Protein AF-A0A3R9E0C1-F1 (afdb_monomer)

Nearest PDB structures (foldseek):
  2kpn-assembly1_A  TM=7.962E-01  e=2.409E-05  Bacillus cereus ATCC 14579
  4hmc-assembly1_A  TM=4.468E-01  e=1.656E-06  Moritella marina
  5fq7-assembly1_H  TM=7.576E-01  e=4.400E-04  Bacteroides thetaiotaomicron
  4mb5-assembly1_A  TM=4.397E-01  e=4.121E-06  Moritella marina
  5fq8-assembly1_G  TM=6.995E-01  e=7.347E-04  Bacteroides thetaiotaomicron

Secondary structure (DSSP, 8-state):
-PPPPEEE-S-SEEEEETT--S--HHHHTT-EEEETTTEE-GGG-EEES---TTS-EEEEEEEEEE-TTS-EEEEEEEEEEEEE-SEEEEEGGGEETTEE-GGG--HHHHEET--GGGGGGEEEEEEEETTTTEEEEEEEETTS-EEEEEEEEEEEE----------------------------------------------------------------------PPP-----------------------------

pLDDT: mean 74.34, std 28.32, range [27.56, 98.75]

Mean predicted aligned error: 17.62 Å

Foldseek 3Di:
DFDAKDKDWQDQEDEAEQPDPDDDPCVVGVIWIQGDVQGTCSVQWDKADDDRSNDAAKDKIKTKHADPVGHIDIDIHIYGRKYFDQEDEDEPVQDDPQWGPQVRDPPCRGMTHDDPVCVQQKGWIKGADPVQQKIWIWIAGPVGHTRDIDIHGYHYDYPPDPPPPPPDDDDDDDDDDDDDDDDDDDDDDDDDDDDDDDDDDDDDDDDYDDDDDDDDDDDDDDDDDDDDDDDDDDPDDDPDPDDPPPPPPDDPDDDDDDD

Sequence (259 aa):
MNEKPVIKVDTDEIFVEKGKKDIDVKKEINVKVTDKEDGDLTDKAVVEGTIDTNKIGEQKVKVKVTDKDAGTSEKEITVNIIDVKDNIEINKEDIVDGKVKEDKINKTKVIEGLKEEDKDRVKVEITVNEENGKGKVTVKDKDGNTIIEKEVTVKVKDDQGSQDNQNGKDGQDGKDGQDGKDNQNSKDDQTTTNLNKDTINNQGNNGGQGNTNTESNKGNGTNSAKELPQTGASASAYPLVGSLLVLLSGVVAFFRRKK

Structure (mmCIF, N/CA/C/O backbone):
data_AF-A0A3R9E0C1-F1
#
_entry.id   AF-A0A3R9E0C1-F1
#
loop_
_atom_site.group_PDB
_atom_site.id
_atom_site.type_symbol
_atom_site.label_atom_id
_atom_site.label_alt_id
_atom_site.label_comp_id
_atom_site.label_asym_id
_atom_site.label_entity_id
_atom_site.label_seq_id
_atom_site.pdbx_PDB_ins_code
_atom_site.Cartn_x
_atom_site.Cartn_y
_atom_site.Cartn_z
_atom_site.occupancy
_atom_site.B_iso_or_equiv
_atom_site.auth_seq_id
_atom_site.auth_comp_id
_atom_site.auth_asym_id
_atom_site.auth_atom_id
_atom_site.pdbx_PDB_model_num
ATOM 1 N N . MET A 1 1 ? 20.622 9.303 -33.025 1.00 84.62 1 MET A N 1
ATOM 2 C CA . MET A 1 1 ? 20.989 9.533 -31.613 1.00 84.62 1 MET A CA 1
ATOM 3 C C . MET A 1 1 ? 20.028 8.688 -30.811 1.00 84.62 1 MET A C 1
ATOM 5 O O . MET A 1 1 ? 18.860 8.746 -31.157 1.00 84.62 1 MET A O 1
ATOM 9 N N . ASN A 1 2 ? 20.510 7.878 -29.868 1.00 93.12 2 ASN A N 1
ATOM 10 C CA . ASN A 1 2 ? 19.637 7.027 -29.057 1.00 93.12 2 ASN A CA 1
ATOM 11 C C . ASN A 1 2 ? 18.878 7.879 -28.025 1.00 93.12 2 ASN A C 1
ATOM 13 O O . ASN A 1 2 ? 19.509 8.720 -27.370 1.00 93.12 2 ASN A O 1
ATOM 17 N N . GLU A 1 3 ? 17.565 7.696 -27.898 1.00 96.19 3 GLU A N 1
ATOM 18 C CA . GLU A 1 3 ? 16.782 8.242 -26.787 1.00 96.19 3 GLU A CA 1
ATOM 19 C C . GLU A 1 3 ? 16.707 7.214 -25.651 1.00 96.19 3 GLU A C 1
ATOM 21 O O . GLU A 1 3 ? 16.978 6.041 -25.841 1.00 96.19 3 GLU A O 1
ATOM 26 N N . LYS A 1 4 ? 16.436 7.659 -24.420 1.00 96.94 4 LYS A N 1
ATOM 27 C CA . LYS A 1 4 ? 16.281 6.722 -23.299 1.00 96.94 4 LYS A CA 1
ATOM 28 C C . LYS A 1 4 ? 14.831 6.234 -23.234 1.00 96.94 4 LYS A C 1
ATOM 30 O O . LYS A 1 4 ? 13.933 7.055 -23.450 1.00 96.94 4 LYS A O 1
ATOM 35 N N . PRO A 1 5 ? 14.578 5.004 -22.751 1.00 98.12 5 PRO A N 1
ATOM 36 C CA . PRO A 1 5 ? 13.222 4.518 -22.540 1.00 98.12 5 PRO A CA 1
ATOM 37 C C . PRO A 1 5 ? 12.424 5.407 -21.589 1.00 98.12 5 PRO A C 1
ATOM 39 O O . PRO A 1 5 ? 12.959 5.971 -20.633 1.00 98.12 5 PRO A O 1
ATOM 42 N N . VAL A 1 6 ? 11.112 5.462 -21.768 1.00 98.44 6 VAL A N 1
ATOM 43 C CA . VAL A 1 6 ? 10.190 6.177 -20.882 1.00 98.44 6 VAL A CA 1
ATOM 44 C C . VAL A 1 6 ? 9.385 5.171 -20.069 1.00 98.44 6 VAL A C 1
ATOM 46 O O . VAL A 1 6 ? 8.642 4.370 -20.632 1.00 98.44 6 VAL A O 1
ATOM 49 N N . ILE A 1 7 ? 9.499 5.244 -18.740 1.00 98.50 7 ILE A N 1
ATOM 50 C CA . ILE A 1 7 ? 8.712 4.437 -17.798 1.00 98.50 7 ILE A CA 1
ATOM 51 C C . ILE A 1 7 ? 7.462 5.226 -17.392 1.00 98.50 7 ILE A C 1
ATOM 53 O O . ILE A 1 7 ? 7.562 6.356 -16.912 1.00 98.50 7 ILE A O 1
ATOM 57 N N . LYS A 1 8 ? 6.286 4.620 -17.550 1.00 98.25 8 LYS A N 1
ATOM 58 C CA . LYS A 1 8 ? 4.993 5.122 -17.070 1.00 98.25 8 LYS A CA 1
ATOM 59 C C . LYS A 1 8 ? 4.394 4.127 -16.084 1.00 98.25 8 LYS A C 1
ATOM 61 O O . LYS A 1 8 ? 4.487 2.920 -16.290 1.00 98.25 8 LYS A O 1
ATOM 66 N N . VAL A 1 9 ? 3.799 4.651 -15.021 1.00 97.69 9 VAL A N 1
ATOM 67 C CA . VAL A 1 9 ? 3.188 3.892 -13.924 1.00 97.69 9 VAL A CA 1
ATOM 68 C C . VAL A 1 9 ? 1.910 4.607 -13.503 1.00 97.69 9 VAL A C 1
ATOM 70 O O . VAL A 1 9 ? 1.825 5.828 -13.660 1.00 97.69 9 VAL A O 1
ATOM 73 N N . ASP A 1 10 ? 0.942 3.876 -12.960 1.00 95.38 10 ASP A N 1
ATOM 74 C CA . ASP A 1 10 ? -0.310 4.477 -12.480 1.00 95.38 10 ASP A CA 1
ATOM 75 C C . ASP A 1 10 ? -0.109 5.234 -11.161 1.00 95.38 10 ASP A C 1
ATOM 77 O O . ASP A 1 10 ? -0.755 6.248 -10.897 1.00 95.38 10 ASP A O 1
ATOM 81 N N . THR A 1 11 ? 0.822 4.758 -10.334 1.00 95.00 11 THR A N 1
ATOM 82 C CA . THR A 1 11 ? 1.244 5.420 -9.103 1.00 95.00 11 THR A CA 1
ATOM 83 C C . THR A 1 11 ? 2.693 5.073 -8.781 1.00 95.00 11 THR A C 1
ATOM 85 O O . THR A 1 11 ? 3.201 4.028 -9.185 1.00 95.00 11 THR A O 1
ATOM 88 N N . ASP A 1 12 ? 3.370 5.961 -8.064 1.00 96.12 12 ASP A N 1
ATOM 89 C CA . ASP A 1 12 ? 4.696 5.728 -7.502 1.00 96.12 12 ASP A CA 1
ATOM 90 C C . ASP A 1 12 ? 4.673 5.370 -6.017 1.00 96.12 12 ASP A C 1
ATOM 92 O O . ASP A 1 12 ? 5.734 5.200 -5.422 1.00 96.12 12 ASP A O 1
ATOM 96 N N . GLU A 1 13 ? 3.489 5.184 -5.429 1.00 96.25 13 GLU A N 1
ATOM 97 C CA . GLU A 1 13 ? 3.366 4.693 -4.064 1.00 96.25 13 GLU A CA 1
ATOM 98 C C . GLU A 1 13 ? 2.149 3.780 -3.878 1.00 96.25 13 GLU A C 1
ATOM 100 O O . GLU A 1 13 ? 1.023 4.137 -4.232 1.00 96.25 13 GLU A O 1
ATOM 105 N N . ILE A 1 14 ? 2.382 2.611 -3.278 1.00 97.38 14 ILE A N 1
ATOM 106 C CA . ILE A 1 14 ? 1.366 1.585 -3.014 1.00 97.38 14 ILE A CA 1
ATOM 107 C C . ILE A 1 14 ? 1.322 1.200 -1.535 1.00 97.38 14 ILE A C 1
ATOM 109 O O . ILE A 1 14 ? 2.317 1.310 -0.818 1.00 97.38 14 ILE A O 1
ATOM 113 N N . PHE A 1 15 ? 0.170 0.695 -1.097 1.00 98.25 15 PHE A N 1
ATOM 114 C CA . PHE A 1 15 ? -0.038 0.143 0.242 1.00 98.25 15 PHE A CA 1
ATOM 115 C C . PHE A 1 15 ? -0.251 -1.360 0.150 1.00 98.25 15 PHE A C 1
ATOM 117 O O . PHE A 1 15 ? -0.992 -1.842 -0.707 1.00 98.25 15 PHE A O 1
ATOM 124 N N . VAL A 1 16 ? 0.401 -2.103 1.034 1.00 98.19 16 VAL A N 1
ATOM 125 C CA . VAL A 1 16 ? 0.431 -3.564 0.993 1.00 98.19 16 VAL A CA 1
ATOM 126 C C . VAL A 1 16 ? 0.198 -4.102 2.394 1.00 98.19 16 VAL A C 1
ATOM 128 O O . VAL A 1 16 ? 0.825 -3.650 3.349 1.00 98.19 16 VAL A O 1
ATOM 131 N N . GLU A 1 17 ? -0.687 -5.089 2.513 1.00 98.38 17 GLU A N 1
ATOM 132 C CA . GLU A 1 17 ? -0.913 -5.791 3.773 1.00 98.38 17 GLU A CA 1
ATOM 133 C C . GLU A 1 17 ? 0.351 -6.523 4.241 1.00 98.38 17 GLU A C 1
ATOM 135 O O . GLU A 1 17 ? 1.032 -7.214 3.470 1.00 98.38 17 GLU A O 1
ATOM 140 N N . LYS A 1 18 ? 0.649 -6.409 5.533 1.00 98.50 18 LYS A N 1
ATOM 141 C CA . LYS A 1 18 ? 1.716 -7.165 6.174 1.00 98.50 18 LYS A CA 1
ATOM 142 C C . LYS A 1 18 ? 1.540 -8.668 5.948 1.00 98.50 18 LYS A C 1
ATOM 144 O O . LYS A 1 18 ? 0.486 -9.246 6.181 1.00 98.50 18 LYS A O 1
ATOM 149 N N . GLY A 1 19 ? 2.615 -9.323 5.530 1.00 97.75 19 GLY A N 1
ATOM 150 C CA . GLY A 1 19 ? 2.639 -10.756 5.262 1.00 97.75 19 GLY A CA 1
ATOM 151 C C . GLY A 1 19 ? 1.997 -11.158 3.932 1.00 97.75 19 GLY A C 1
ATOM 152 O O . GLY A 1 19 ? 1.953 -12.358 3.645 1.00 97.75 19 GLY A O 1
ATOM 153 N N . LYS A 1 20 ? 1.551 -10.202 3.092 1.00 97.06 20 LYS A N 1
ATOM 154 C CA . LYS A 1 20 ? 1.106 -10.497 1.721 1.00 97.06 20 LYS A CA 1
ATOM 155 C C . LYS A 1 20 ? 2.203 -11.277 0.994 1.00 97.06 20 LYS A C 1
ATOM 157 O O . LYS A 1 20 ? 3.373 -10.880 0.989 1.00 97.06 20 LYS A O 1
ATOM 162 N N . LYS A 1 21 ? 1.815 -12.409 0.410 1.00 95.00 21 LYS A N 1
ATOM 163 C CA . LYS A 1 21 ? 2.694 -13.278 -0.380 1.00 95.00 21 LYS A CA 1
ATOM 164 C C . LYS A 1 21 ? 2.649 -12.875 -1.849 1.00 95.00 21 LYS A C 1
ATOM 166 O O . LYS A 1 21 ? 1.667 -12.291 -2.297 1.00 95.00 21 LYS A O 1
ATOM 171 N N . ASP A 1 22 ? 3.715 -13.210 -2.572 1.00 91.19 22 ASP A N 1
ATOM 172 C CA . ASP A 1 22 ? 3.776 -13.133 -4.036 1.00 91.19 22 ASP A CA 1
ATOM 173 C C . ASP A 1 22 ? 3.444 -11.745 -4.617 1.00 91.19 22 ASP A C 1
ATOM 175 O O . ASP A 1 22 ? 2.765 -11.620 -5.636 1.00 91.19 22 ASP A O 1
ATOM 179 N N . ILE A 1 23 ? 3.931 -10.682 -3.967 1.00 93.88 23 ILE A N 1
ATOM 180 C CA . ILE A 1 23 ? 3.783 -9.315 -4.475 1.00 93.88 23 ILE A CA 1
ATOM 181 C C . ILE A 1 23 ? 4.574 -9.119 -5.776 1.00 93.88 23 ILE A C 1
ATOM 183 O O . ILE A 1 23 ? 5.799 -9.233 -5.806 1.00 93.88 23 ILE A O 1
ATOM 187 N N . ASP A 1 24 ? 3.868 -8.754 -6.845 1.00 95.00 24 ASP A N 1
ATOM 188 C CA . ASP A 1 24 ? 4.458 -8.338 -8.117 1.00 95.00 24 ASP A CA 1
ATOM 189 C C . ASP A 1 24 ? 4.285 -6.829 -8.287 1.00 95.00 24 ASP A C 1
ATOM 191 O O . ASP A 1 24 ? 3.271 -6.358 -8.802 1.00 95.00 24 ASP A O 1
ATOM 195 N N . VAL A 1 25 ? 5.295 -6.068 -7.856 1.00 96.19 25 VAL A N 1
ATOM 196 C CA . VAL A 1 25 ? 5.260 -4.599 -7.894 1.00 96.19 25 VAL A CA 1
ATOM 197 C C . VAL A 1 25 ? 4.915 -4.094 -9.295 1.00 96.19 25 VAL A C 1
ATOM 199 O O . VA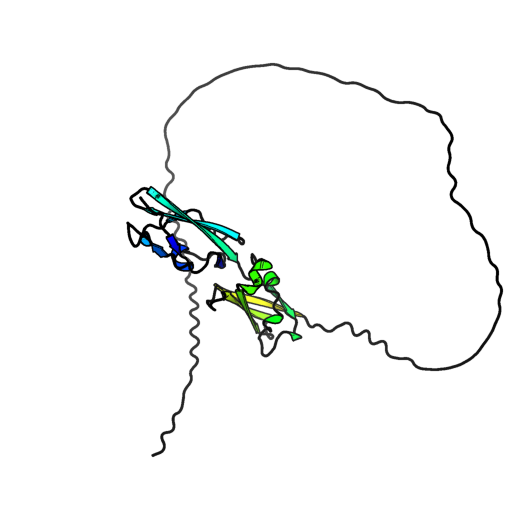L A 1 25 ? 4.092 -3.198 -9.414 1.00 96.19 25 VAL A O 1
ATOM 202 N N . LYS A 1 26 ? 5.451 -4.696 -10.370 1.00 95.50 26 LYS A N 1
ATOM 203 C CA . LYS A 1 26 ? 5.190 -4.218 -11.740 1.00 95.50 26 LYS A CA 1
ATOM 204 C C . LYS A 1 26 ? 3.709 -4.265 -12.099 1.00 95.50 26 LYS A C 1
ATOM 206 O O . LYS A 1 26 ? 3.235 -3.374 -12.803 1.00 95.50 26 LYS A O 1
ATOM 211 N N . LYS A 1 27 ? 3.002 -5.293 -11.622 1.00 95.06 27 LYS A N 1
ATOM 212 C CA . LYS A 1 27 ? 1.556 -5.429 -11.811 1.00 95.06 27 LYS A CA 1
ATOM 213 C C . LYS A 1 27 ? 0.782 -4.441 -10.949 1.00 95.06 27 LYS A C 1
ATOM 215 O O . LYS A 1 27 ? -0.102 -3.779 -11.472 1.00 95.06 27 LYS A O 1
ATOM 220 N N . GLU A 1 28 ? 1.138 -4.308 -9.673 1.00 94.81 28 GLU A N 1
ATOM 221 C CA . GLU A 1 28 ? 0.436 -3.417 -8.731 1.00 94.81 28 GLU A CA 1
ATOM 222 C C . GLU A 1 28 ? 0.452 -1.947 -9.189 1.00 94.81 28 GLU A C 1
ATOM 224 O O . GLU A 1 28 ? -0.523 -1.229 -9.000 1.00 94.81 28 GLU A O 1
ATOM 229 N N . ILE A 1 29 ? 1.536 -1.500 -9.836 1.00 95.75 29 ILE A N 1
ATOM 230 C CA . ILE A 1 29 ? 1.672 -0.126 -10.358 1.00 95.75 29 ILE A CA 1
ATOM 231 C C . ILE A 1 29 ? 1.460 -0.000 -11.878 1.00 95.75 29 ILE A C 1
ATOM 233 O O . ILE A 1 29 ? 1.724 1.065 -12.441 1.00 95.75 29 ILE A O 1
ATOM 237 N N . ASN A 1 30 ? 1.007 -1.068 -12.548 1.00 96.25 30 ASN A N 1
ATOM 238 C CA . ASN A 1 30 ? 0.748 -1.118 -13.995 1.00 96.25 30 ASN A CA 1
ATOM 239 C C . ASN A 1 30 ? 1.880 -0.509 -14.852 1.00 96.25 30 ASN A C 1
ATOM 241 O O . ASN A 1 30 ? 1.662 0.406 -15.652 1.00 96.25 30 ASN A O 1
ATOM 245 N N . VAL A 1 31 ? 3.108 -1.014 -14.686 1.00 97.94 31 VAL A N 1
ATOM 246 C CA . VAL A 1 31 ? 4.285 -0.522 -15.427 1.00 97.94 31 VAL A CA 1
ATOM 247 C C . VAL A 1 31 ? 4.078 -0.648 -16.937 1.00 97.94 31 VAL A C 1
ATOM 249 O O . VAL A 1 31 ? 3.739 -1.717 -17.439 1.00 97.94 31 VAL A O 1
ATOM 252 N N . LYS A 1 32 ? 4.372 0.432 -17.667 1.00 98.12 32 LYS A N 1
ATOM 253 C CA . LYS A 1 32 ?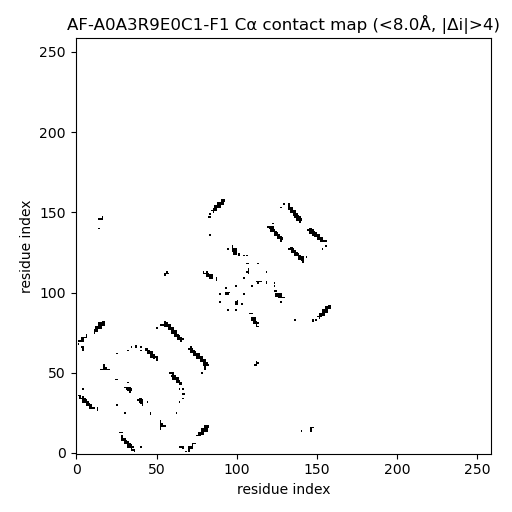 4.502 0.464 -19.130 1.00 98.12 32 LYS A CA 1
ATOM 254 C C . LYS A 1 32 ? 5.804 1.148 -19.508 1.00 98.12 32 LYS A C 1
ATOM 256 O O . LYS A 1 32 ? 6.098 2.230 -19.000 1.00 98.12 32 LYS A O 1
ATOM 261 N N . VAL A 1 33 ? 6.567 0.549 -20.415 1.00 98.44 33 VAL A N 1
ATOM 262 C CA . VAL A 1 33 ? 7.824 1.124 -20.900 1.00 98.44 33 VAL A CA 1
ATOM 263 C C . VAL A 1 33 ? 7.802 1.238 -22.410 1.00 98.44 33 VAL A C 1
ATOM 265 O O . VAL A 1 33 ? 7.628 0.248 -23.112 1.00 98.44 33 VAL A O 1
ATOM 268 N N . THR A 1 34 ? 8.039 2.445 -22.907 1.00 98.12 34 THR A N 1
ATOM 269 C CA . THR A 1 34 ? 8.145 2.709 -24.342 1.00 98.12 34 THR A CA 1
ATOM 270 C C . THR A 1 34 ? 9.460 3.383 -24.651 1.00 98.12 34 THR A C 1
ATOM 272 O O . THR A 1 34 ? 9.821 4.352 -23.986 1.00 98.12 34 THR A O 1
ATOM 275 N N . ASP A 1 35 ? 10.118 2.917 -25.692 1.00 98.38 35 ASP A N 1
ATOM 276 C CA . ASP A 1 35 ? 11.284 3.535 -26.290 1.00 98.38 35 ASP A CA 1
ATOM 277 C C . ASP A 1 35 ? 10.985 3.917 -27.746 1.00 98.38 35 ASP A C 1
ATOM 279 O O . ASP A 1 35 ? 10.163 3.278 -28.411 1.00 98.38 35 ASP A O 1
ATOM 283 N N . LYS A 1 36 ? 11.595 5.000 -28.230 1.00 97.25 36 LYS A N 1
ATOM 284 C CA . LYS A 1 36 ? 11.285 5.552 -29.551 1.00 97.25 36 LYS A CA 1
ATOM 285 C C . LYS A 1 36 ? 11.859 4.699 -30.678 1.00 97.25 36 LYS A C 1
ATOM 287 O O . LYS A 1 36 ? 11.198 4.532 -31.705 1.00 97.25 36 LYS A O 1
ATOM 292 N N . GLU A 1 37 ? 13.063 4.176 -30.491 1.00 97.31 37 GLU A N 1
ATOM 293 C CA . GLU A 1 37 ? 13.773 3.377 -31.482 1.00 97.31 37 GLU A CA 1
ATOM 294 C C . GLU A 1 37 ? 13.462 1.882 -31.320 1.00 97.31 37 GLU A C 1
ATOM 296 O O . GLU A 1 37 ? 13.328 1.160 -32.312 1.00 97.31 37 GLU A O 1
ATOM 301 N N . ASP A 1 38 ? 13.288 1.423 -30.079 1.00 96.81 38 ASP A N 1
ATOM 302 C CA . ASP A 1 38 ? 13.121 0.010 -29.746 1.00 96.81 38 ASP A CA 1
ATOM 303 C C . ASP A 1 38 ? 11.670 -0.450 -29.528 1.00 96.81 38 ASP A C 1
ATOM 305 O O . ASP A 1 38 ? 11.416 -1.661 -29.487 1.00 96.81 38 ASP A O 1
ATOM 309 N N . GLY A 1 39 ? 10.716 0.477 -29.420 1.00 96.94 39 GLY A N 1
ATOM 310 C CA . GLY A 1 39 ? 9.297 0.175 -29.231 1.00 96.94 39 GLY A CA 1
ATOM 311 C C . GLY A 1 39 ? 8.930 -0.177 -27.785 1.00 96.94 39 GLY A C 1
ATOM 312 O O . GLY A 1 39 ? 9.378 0.467 -26.839 1.00 96.94 39 GLY A O 1
ATOM 313 N N . ASP A 1 40 ? 8.051 -1.164 -27.593 1.00 98.25 40 ASP A N 1
ATOM 314 C CA . ASP A 1 40 ? 7.612 -1.585 -26.254 1.00 98.25 40 ASP A CA 1
ATOM 315 C C . ASP A 1 40 ? 8.700 -2.415 -25.552 1.00 98.25 40 ASP A C 1
ATOM 317 O O . ASP A 1 40 ? 9.151 -3.447 -26.057 1.00 98.25 40 ASP A O 1
ATOM 321 N N . LEU A 1 41 ? 9.117 -1.955 -24.372 1.00 98.00 41 LEU A N 1
ATOM 322 C CA . LEU A 1 41 ? 10.124 -2.602 -23.530 1.00 98.00 41 LEU A CA 1
ATOM 323 C C . LEU A 1 41 ? 9.570 -3.010 -22.162 1.00 98.00 41 LEU A C 1
ATOM 325 O O . LEU A 1 41 ? 10.349 -3.307 -21.256 1.00 98.00 41 LEU A O 1
ATOM 329 N N . THR A 1 42 ? 8.247 -3.039 -21.990 1.00 97.94 42 THR A N 1
ATOM 330 C CA . THR A 1 42 ? 7.592 -3.308 -20.700 1.00 97.94 42 THR A CA 1
ATOM 331 C C . THR A 1 42 ? 8.066 -4.621 -20.073 1.00 97.94 42 THR A C 1
ATOM 333 O O . THR A 1 42 ? 8.428 -4.654 -18.896 1.00 97.94 42 THR A O 1
ATOM 336 N N . ASP A 1 43 ? 8.185 -5.683 -20.872 1.00 97.12 43 ASP A N 1
ATOM 337 C CA . ASP A 1 43 ? 8.640 -6.997 -20.399 1.00 97.12 43 ASP A CA 1
ATOM 338 C C . ASP A 1 43 ? 10.117 -7.020 -19.979 1.00 97.12 43 ASP A C 1
ATOM 340 O O . ASP A 1 43 ? 10.529 -7.876 -19.194 1.00 97.12 43 ASP A O 1
ATOM 344 N N . LYS A 1 44 ? 10.920 -6.062 -20.461 1.00 97.12 44 LYS A N 1
ATOM 345 C CA . LYS A 1 44 ? 12.335 -5.918 -20.089 1.00 97.12 44 LYS A CA 1
ATOM 346 C C . LYS A 1 44 ? 12.536 -5.131 -18.797 1.00 97.12 44 LYS A C 1
ATOM 348 O O . LYS A 1 44 ? 13.656 -5.085 -18.294 1.00 97.12 44 LYS A O 1
ATOM 353 N N . ALA A 1 45 ? 11.488 -4.505 -18.261 1.00 97.69 45 ALA A N 1
ATOM 354 C CA . ALA A 1 45 ? 11.582 -3.785 -17.003 1.00 97.69 45 ALA A CA 1
ATOM 355 C C . ALA A 1 45 ? 11.849 -4.756 -15.842 1.00 97.69 45 ALA A C 1
ATOM 357 O O . ALA A 1 45 ? 11.136 -5.749 -15.645 1.00 97.69 45 ALA A O 1
ATOM 358 N N . VAL A 1 46 ? 12.853 -4.433 -15.035 1.00 97.25 46 VAL A N 1
ATOM 359 C CA . VAL A 1 46 ? 13.225 -5.164 -13.823 1.00 97.25 46 VAL A CA 1
ATOM 360 C C . VAL A 1 46 ? 12.943 -4.308 -12.595 1.00 97.25 46 VAL A C 1
ATOM 362 O O . VAL A 1 46 ? 13.038 -3.084 -12.648 1.00 97.25 46 VAL A O 1
ATOM 365 N N . VAL A 1 47 ? 12.576 -4.952 -11.488 1.00 97.56 47 VAL A N 1
ATOM 366 C CA . VAL A 1 47 ? 12.446 -4.289 -10.186 1.00 97.56 47 VAL A CA 1
ATOM 367 C C . VAL A 1 47 ? 13.686 -4.634 -9.378 1.00 97.56 47 VAL A C 1
ATOM 369 O O . VAL A 1 47 ? 13.904 -5.793 -9.036 1.00 97.56 47 VAL A O 1
ATOM 372 N N . GLU A 1 48 ? 14.513 -3.631 -9.114 1.00 97.38 48 GLU A N 1
ATOM 373 C CA . GLU A 1 48 ? 15.661 -3.720 -8.222 1.00 97.38 48 GLU A CA 1
ATOM 374 C C . GLU A 1 48 ? 15.231 -3.378 -6.787 1.00 97.38 48 GLU A C 1
ATOM 376 O O . GLU A 1 48 ? 14.466 -2.439 -6.549 1.00 97.38 48 GLU A O 1
ATOM 381 N N . GLY A 1 49 ? 15.756 -4.135 -5.824 1.00 95.38 49 GLY A N 1
ATOM 382 C CA . GLY A 1 49 ? 15.410 -4.031 -4.408 1.00 95.38 49 GLY A CA 1
ATOM 383 C C . GLY A 1 49 ? 14.676 -5.268 -3.900 1.00 95.38 49 GLY A C 1
ATOM 384 O O . GLY A 1 49 ? 14.399 -6.214 -4.636 1.00 95.38 49 GLY A O 1
ATOM 385 N N . THR A 1 50 ? 14.400 -5.295 -2.603 1.00 93.25 50 THR A N 1
ATOM 386 C CA . THR A 1 50 ? 13.676 -6.394 -1.962 1.00 93.25 50 THR A CA 1
ATOM 387 C C . THR A 1 50 ? 12.660 -5.800 -1.011 1.00 93.25 50 THR A C 1
ATOM 389 O O . THR A 1 50 ? 13.005 -4.928 -0.218 1.00 93.25 50 THR A O 1
ATOM 392 N N . ILE A 1 51 ? 11.424 -6.282 -1.101 1.00 96.38 51 ILE A N 1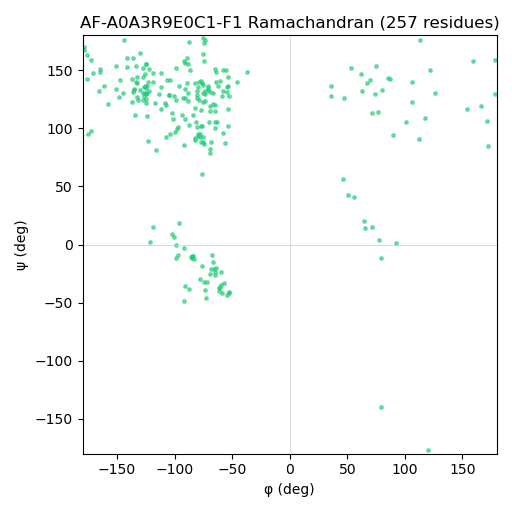
ATOM 393 C CA . ILE A 1 51 ? 10.358 -5.940 -0.168 1.00 96.38 51 ILE A CA 1
ATOM 394 C C . ILE A 1 51 ? 10.240 -7.066 0.853 1.00 96.38 51 ILE A C 1
ATOM 396 O O . ILE A 1 51 ? 10.039 -8.223 0.485 1.00 96.38 51 ILE A O 1
ATOM 400 N N . ASP A 1 52 ? 10.343 -6.725 2.133 1.00 97.50 52 ASP A N 1
ATOM 401 C CA . ASP A 1 52 ? 10.003 -7.630 3.229 1.00 97.50 52 ASP A CA 1
ATOM 402 C C . ASP A 1 52 ? 8.607 -7.277 3.740 1.00 97.50 52 ASP A C 1
ATOM 404 O O . ASP A 1 52 ? 8.444 -6.363 4.550 1.00 97.50 52 ASP A O 1
ATOM 408 N N . THR A 1 53 ? 7.587 -8.001 3.274 1.00 97.94 53 THR A N 1
ATOM 409 C CA . THR A 1 53 ? 6.193 -7.736 3.660 1.00 97.94 53 THR A CA 1
ATOM 410 C C . THR A 1 53 ? 5.916 -8.044 5.131 1.00 97.94 53 THR A C 1
ATOM 412 O O . THR A 1 53 ? 4.862 -7.673 5.631 1.00 97.94 53 THR A O 1
ATOM 415 N N . ASN A 1 54 ? 6.836 -8.664 5.877 1.00 97.88 54 ASN A N 1
ATOM 416 C CA . ASN A 1 54 ? 6.667 -8.862 7.320 1.00 97.88 54 ASN A CA 1
ATOM 417 C C . ASN A 1 54 ? 7.116 -7.646 8.143 1.00 97.88 54 ASN A C 1
ATOM 419 O O . ASN A 1 54 ? 6.828 -7.579 9.342 1.00 97.88 54 ASN A O 1
ATOM 423 N N . LYS A 1 55 ? 7.806 -6.684 7.518 1.00 98.06 55 LYS A N 1
ATOM 424 C CA . LYS A 1 55 ? 8.265 -5.449 8.155 1.00 98.06 55 LYS A CA 1
ATOM 425 C C . LYS A 1 55 ? 7.350 -4.287 7.791 1.00 98.06 55 LYS A C 1
ATOM 427 O O . LYS A 1 55 ? 7.389 -3.791 6.670 1.00 98.06 55 LYS A O 1
ATOM 432 N N . ILE A 1 56 ? 6.560 -3.853 8.770 1.00 98.38 56 ILE A N 1
ATOM 433 C CA . ILE A 1 56 ? 5.690 -2.674 8.680 1.00 98.38 56 ILE A CA 1
ATOM 434 C C . ILE A 1 56 ? 6.530 -1.417 8.411 1.00 98.38 56 ILE A C 1
ATOM 436 O O . ILE A 1 56 ? 7.594 -1.244 9.009 1.00 98.38 56 ILE A O 1
ATOM 440 N N . GLY A 1 57 ? 6.014 -0.529 7.562 1.00 97.94 57 GLY A N 1
ATOM 441 C CA . GLY A 1 57 ? 6.598 0.771 7.246 1.00 97.94 57 GLY A CA 1
ATOM 442 C C . GLY A 1 57 ? 6.942 0.952 5.770 1.00 97.94 57 GLY A C 1
ATOM 443 O O . GLY A 1 57 ? 6.676 0.090 4.929 1.00 97.94 57 GLY A O 1
ATOM 444 N N . GLU A 1 58 ? 7.531 2.109 5.475 1.00 98.00 58 GLU A N 1
ATOM 445 C CA . GLU A 1 58 ? 7.957 2.495 4.132 1.00 98.00 58 GLU A CA 1
ATOM 446 C C . GLU A 1 58 ? 9.167 1.671 3.672 1.00 98.00 58 GLU A C 1
ATOM 448 O O . GLU A 1 58 ? 10.163 1.533 4.386 1.00 98.00 58 GLU A O 1
ATOM 453 N N . GLN A 1 59 ? 9.098 1.164 2.445 1.00 97.94 59 GLN A N 1
ATOM 454 C CA . GLN A 1 59 ? 10.198 0.526 1.735 1.00 97.94 59 GLN A CA 1
ATOM 455 C C . GLN A 1 59 ? 10.267 1.071 0.308 1.00 97.94 59 GLN A C 1
ATOM 457 O O . GLN A 1 59 ? 9.262 1.498 -0.253 1.00 97.94 59 GLN A O 1
ATOM 462 N N . LYS A 1 60 ? 11.453 1.052 -0.300 1.00 98.06 60 LYS A N 1
ATOM 463 C CA . LYS A 1 60 ? 11.673 1.603 -1.641 1.00 98.06 60 LYS A CA 1
ATOM 464 C C . LYS A 1 60 ? 12.259 0.559 -2.571 1.00 98.06 60 LYS A C 1
ATOM 466 O O . LYS A 1 60 ? 13.187 -0.163 -2.206 1.00 98.06 60 LYS A O 1
ATOM 471 N N . VAL A 1 61 ? 11.735 0.517 -3.787 1.00 98.25 61 VAL A N 1
ATOM 472 C CA . VAL A 1 61 ? 12.262 -0.283 -4.896 1.00 98.25 61 VAL A CA 1
ATOM 473 C C . VAL A 1 61 ? 12.415 0.589 -6.128 1.00 98.25 61 VAL A C 1
ATOM 475 O O . VAL A 1 61 ? 11.871 1.689 -6.211 1.00 98.25 61 VAL A O 1
ATOM 478 N N . LYS A 1 62 ? 13.168 0.096 -7.103 1.00 98.38 62 LYS A N 1
ATOM 479 C CA . LYS A 1 62 ? 13.454 0.829 -8.327 1.00 98.38 62 LYS A CA 1
ATOM 480 C C . LYS A 1 62 ? 13.063 0.001 -9.538 1.00 98.38 62 LYS A C 1
ATOM 482 O O . LYS A 1 62 ? 13.586 -1.087 -9.743 1.00 98.38 62 LYS A O 1
ATOM 487 N N . VAL A 1 63 ? 12.176 0.534 -10.369 1.00 98.31 63 VAL A N 1
ATOM 488 C CA . VAL A 1 63 ? 11.922 -0.010 -11.704 1.00 98.31 63 VAL A CA 1
ATOM 489 C C . VAL A 1 63 ? 13.013 0.503 -12.628 1.00 98.31 63 VAL A C 1
ATOM 491 O O . VAL A 1 63 ? 13.223 1.712 -12.720 1.00 98.31 63 VAL A O 1
ATOM 494 N N . LYS A 1 64 ? 13.697 -0.404 -13.315 1.00 98.31 64 LYS A N 1
ATOM 495 C CA . LYS A 1 64 ? 14.791 -0.089 -14.228 1.00 98.31 64 LYS A CA 1
ATOM 496 C C . LYS A 1 64 ? 14.621 -0.821 -15.542 1.00 98.31 64 LYS A C 1
ATOM 498 O O . LYS A 1 64 ? 14.167 -1.962 -15.583 1.00 98.31 64 LYS A O 1
ATOM 503 N N . VAL A 1 65 ? 15.005 -0.159 -16.620 1.00 98.38 65 VAL A N 1
ATOM 504 C CA . VAL A 1 65 ? 14.987 -0.728 -17.964 1.00 98.38 65 VAL A CA 1
ATOM 505 C C . VAL A 1 65 ? 16.129 -0.141 -18.781 1.00 98.38 65 VAL A C 1
ATOM 507 O O . VAL A 1 65 ? 16.442 1.046 -18.659 1.00 98.38 65 VAL A O 1
ATOM 510 N N . THR A 1 66 ? 16.744 -0.987 -19.601 1.00 97.38 66 THR A N 1
ATOM 511 C CA . THR A 1 66 ? 17.827 -0.620 -20.512 1.00 97.38 66 THR A CA 1
ATOM 512 C C . THR A 1 66 ? 17.432 -1.021 -21.934 1.00 97.38 66 THR A C 1
ATOM 514 O O . THR A 1 66 ? 16.965 -2.145 -22.150 1.00 97.38 66 THR A O 1
ATOM 517 N N . ASP A 1 67 ? 17.568 -0.093 -22.879 1.00 96.88 67 ASP A N 1
ATOM 518 C CA . ASP A 1 67 ? 17.337 -0.320 -24.311 1.00 96.88 67 ASP A CA 1
ATOM 519 C C . ASP A 1 67 ? 18.497 -1.105 -24.965 1.00 96.88 67 ASP A C 1
ATOM 521 O O . ASP A 1 67 ? 19.471 -1.487 -24.306 1.00 96.88 67 ASP A O 1
ATOM 525 N N . LYS A 1 68 ? 18.389 -1.411 -26.263 1.00 95.94 68 LYS A N 1
ATOM 526 C CA . LYS A 1 68 ? 19.429 -2.156 -26.996 1.00 95.94 68 LYS A CA 1
ATOM 527 C C . LYS A 1 68 ? 20.716 -1.348 -27.201 1.00 95.94 68 LYS A C 1
ATOM 529 O O . LYS A 1 68 ? 21.782 -1.949 -27.328 1.00 95.94 68 LYS A O 1
ATOM 534 N N . ASP A 1 69 ? 20.618 -0.025 -27.200 1.00 96.31 69 ASP A N 1
ATOM 535 C CA . ASP A 1 69 ? 21.700 0.943 -27.396 1.00 96.31 69 ASP A CA 1
ATOM 536 C C . ASP A 1 69 ? 22.278 1.464 -26.055 1.00 96.31 69 ASP A C 1
ATOM 538 O O . ASP A 1 69 ? 22.972 2.485 -26.001 1.00 96.31 69 ASP A O 1
ATOM 542 N N . ALA A 1 70 ? 22.033 0.727 -24.963 1.00 94.50 70 ALA A N 1
ATOM 543 C CA . ALA A 1 70 ? 22.497 0.968 -23.596 1.00 94.50 70 ALA A CA 1
ATOM 544 C C . ALA A 1 70 ? 21.968 2.246 -22.902 1.00 94.50 70 ALA A C 1
ATOM 546 O O . ALA A 1 70 ? 22.469 2.628 -21.836 1.00 94.50 70 ALA A O 1
ATOM 547 N N . GLY A 1 71 ? 20.927 2.892 -23.426 1.00 96.56 71 GLY A N 1
ATOM 548 C CA . GLY A 1 71 ? 20.180 3.918 -22.705 1.00 96.56 71 GLY A CA 1
ATOM 549 C C . GLY A 1 71 ? 19.377 3.300 -21.558 1.00 96.56 71 GLY A C 1
ATOM 550 O O . GLY A 1 71 ? 18.720 2.274 -21.699 1.00 96.56 71 GLY A O 1
ATOM 551 N N . THR A 1 72 ? 19.478 3.891 -20.365 1.00 97.62 72 THR A N 1
ATOM 552 C CA . THR A 1 72 ? 18.859 3.364 -19.136 1.00 97.62 72 THR A CA 1
ATOM 553 C C . THR A 1 72 ? 17.982 4.411 -18.469 1.00 97.62 72 THR A C 1
ATOM 555 O O . THR A 1 72 ? 18.408 5.562 -18.299 1.00 97.62 72 THR A O 1
ATOM 558 N N . SER A 1 73 ? 16.802 3.968 -18.036 1.00 98.44 73 SER A N 1
ATOM 559 C CA . SER A 1 73 ? 15.838 4.748 -17.263 1.00 98.44 73 SER A CA 1
ATOM 560 C C . SER A 1 73 ? 15.456 4.034 -15.978 1.00 98.44 73 SER A C 1
ATOM 562 O O . SER A 1 73 ? 15.401 2.805 -15.916 1.00 98.44 73 SER A O 1
ATOM 564 N N . GLU A 1 74 ? 15.197 4.832 -14.946 1.00 98.19 74 GLU A N 1
ATOM 565 C CA . GLU A 1 74 ? 14.910 4.371 -13.593 1.00 98.19 74 GLU A CA 1
ATOM 566 C C . GLU A 1 74 ? 13.744 5.175 -13.003 1.00 98.19 74 GLU A C 1
ATOM 568 O O . GLU A 1 74 ? 13.639 6.382 -13.227 1.00 98.19 74 GLU A O 1
ATOM 573 N N . LYS A 1 75 ? 12.880 4.513 -12.231 1.00 98.31 75 LYS A N 1
ATOM 574 C CA . LYS A 1 75 ? 11.790 5.130 -11.466 1.00 98.31 75 LYS A CA 1
ATOM 575 C C . LYS A 1 75 ? 11.742 4.488 -10.080 1.00 98.31 75 LYS A C 1
ATOM 577 O O . LYS A 1 75 ? 11.619 3.270 -9.969 1.00 98.31 75 LYS A O 1
ATOM 582 N N . GLU A 1 76 ? 11.866 5.301 -9.035 1.00 98.38 76 GLU A N 1
ATOM 583 C CA . GLU A 1 76 ? 11.681 4.861 -7.647 1.00 98.38 76 GLU A CA 1
ATOM 584 C C . GLU A 1 76 ? 10.186 4.704 -7.343 1.00 98.38 76 GLU A C 1
ATOM 586 O O . GLU A 1 76 ? 9.379 5.520 -7.795 1.00 98.38 76 GLU A O 1
ATOM 591 N N . ILE A 1 77 ? 9.844 3.644 -6.610 1.00 98.44 77 ILE A N 1
ATOM 592 C CA . ILE A 1 77 ? 8.495 3.309 -6.152 1.00 98.44 77 ILE A CA 1
ATOM 593 C C . ILE A 1 77 ? 8.544 3.081 -4.644 1.00 98.44 77 ILE A C 1
ATOM 595 O O . ILE A 1 77 ? 9.369 2.303 -4.151 1.00 98.44 77 ILE A O 1
ATOM 599 N N . THR A 1 78 ? 7.633 3.731 -3.932 1.00 98.12 78 THR A N 1
ATOM 600 C CA . THR A 1 78 ? 7.437 3.567 -2.495 1.00 98.12 78 THR A CA 1
ATOM 601 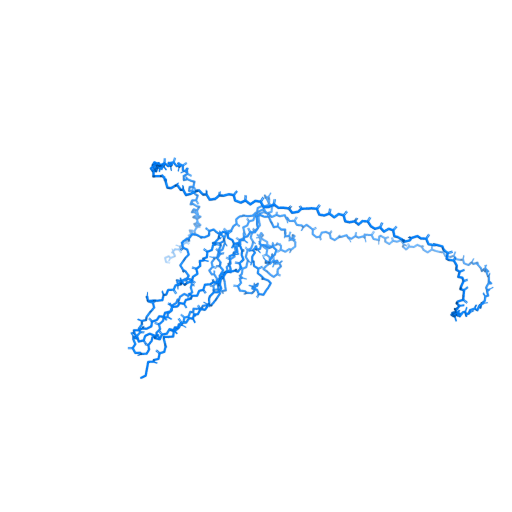C C . THR A 1 78 ? 6.399 2.480 -2.221 1.00 98.12 78 THR A C 1
ATOM 603 O O . THR A 1 78 ? 5.333 2.423 -2.831 1.00 98.12 78 THR A O 1
ATOM 606 N N . VAL A 1 79 ? 6.704 1.588 -1.289 1.00 98.44 79 VAL A N 1
ATOM 607 C CA . VAL A 1 79 ? 5.834 0.497 -0.859 1.00 98.44 79 VAL A CA 1
ATOM 608 C C . VAL A 1 79 ? 5.641 0.622 0.644 1.00 98.44 79 VAL A C 1
ATOM 610 O O . VAL A 1 79 ? 6.573 0.393 1.411 1.00 98.44 79 VAL A O 1
ATOM 613 N N . ASN A 1 80 ? 4.434 0.978 1.074 1.00 98.25 80 ASN A N 1
ATOM 614 C CA . ASN A 1 80 ? 4.086 1.065 2.488 1.00 98.25 80 ASN A CA 1
ATOM 615 C C . ASN A 1 80 ? 3.470 -0.249 2.951 1.00 98.25 80 ASN A C 1
ATOM 617 O O . ASN A 1 80 ? 2.350 -0.596 2.567 1.00 98.25 80 ASN A O 1
ATOM 621 N N . ILE A 1 81 ? 4.197 -0.972 3.797 1.00 98.69 81 ILE A N 1
ATOM 622 C CA . ILE A 1 81 ? 3.674 -2.169 4.447 1.00 98.69 81 ILE A CA 1
ATOM 623 C C . ILE A 1 81 ? 2.853 -1.739 5.658 1.00 98.69 81 ILE A C 1
ATOM 625 O O . ILE A 1 81 ? 3.390 -1.146 6.597 1.00 98.69 81 ILE A O 1
ATOM 629 N N . ILE A 1 82 ? 1.562 -2.052 5.640 1.00 98.69 82 ILE A N 1
ATOM 630 C CA . ILE A 1 82 ? 0.600 -1.668 6.672 1.00 98.69 82 ILE A CA 1
ATOM 631 C C . ILE A 1 82 ? -0.132 -2.890 7.233 1.00 98.69 82 ILE A C 1
ATOM 633 O O . ILE A 1 82 ? -0.248 -3.923 6.577 1.00 98.69 82 ILE A O 1
ATOM 637 N N . ASP A 1 83 ? -0.630 -2.776 8.459 1.00 98.69 83 ASP A N 1
ATOM 638 C CA . ASP A 1 83 ? -1.477 -3.785 9.111 1.00 98.69 83 ASP A CA 1
ATOM 639 C C . ASP A 1 83 ? -2.565 -3.071 9.921 1.00 98.69 83 ASP A C 1
ATOM 641 O O . ASP A 1 83 ? -2.441 -1.893 10.252 1.00 98.69 83 ASP A O 1
ATOM 645 N N . VAL A 1 84 ? -3.645 -3.764 10.251 1.00 98.69 84 VAL A N 1
ATOM 646 C CA . VAL A 1 84 ? -4.678 -3.261 11.159 1.00 98.69 84 VAL A CA 1
ATOM 647 C C . VAL A 1 84 ? -4.396 -3.785 12.564 1.00 98.69 84 VAL A C 1
ATOM 649 O O . VAL A 1 84 ? -4.128 -4.969 12.747 1.00 98.69 84 VAL A O 1
ATOM 652 N N . LYS A 1 85 ? -4.515 -2.941 13.590 1.00 98.38 85 LYS A N 1
ATOM 653 C CA . LYS A 1 85 ? -4.363 -3.394 14.981 1.00 98.38 85 LYS A CA 1
ATOM 654 C C . LYS A 1 85 ? -5.454 -4.382 15.376 1.00 98.38 85 LYS A C 1
ATOM 656 O O . LYS A 1 85 ? -6.628 -4.158 15.104 1.00 98.38 85 LYS A O 1
ATOM 661 N N . ASP A 1 86 ? -5.075 -5.410 16.130 1.00 98.19 86 ASP A N 1
ATOM 662 C CA . ASP A 1 86 ? -6.016 -6.426 16.625 1.00 98.19 86 ASP A CA 1
ATOM 663 C C . ASP A 1 86 ? -7.051 -5.856 17.609 1.00 98.19 86 ASP A C 1
ATOM 665 O O . ASP A 1 86 ? -8.143 -6.403 17.757 1.00 98.19 86 ASP A O 1
ATOM 669 N N . ASN A 1 87 ? -6.704 -4.762 18.294 1.00 97.69 87 ASN A N 1
ATOM 670 C CA . ASN A 1 87 ? -7.559 -4.080 19.258 1.00 97.69 87 ASN A CA 1
ATOM 671 C C . ASN A 1 87 ? -7.669 -2.601 18.892 1.00 97.69 87 ASN A C 1
ATOM 673 O O . ASN A 1 87 ? -6.651 -1.916 18.756 1.00 97.69 87 ASN A O 1
ATOM 677 N N . ILE A 1 88 ? -8.898 -2.104 18.790 1.00 97.38 88 ILE A N 1
ATOM 678 C CA . ILE A 1 88 ? -9.189 -0.699 18.498 1.00 97.38 88 ILE A CA 1
ATOM 679 C C . ILE A 1 88 ? -10.154 -0.119 19.532 1.00 97.38 88 ILE A C 1
ATOM 681 O O . ILE A 1 88 ? -10.961 -0.835 20.124 1.00 97.38 88 ILE A O 1
ATOM 685 N N . GLU A 1 89 ? -10.069 1.190 19.753 1.00 95.81 89 GLU A N 1
ATOM 686 C CA . GLU A 1 89 ? -10.970 1.923 20.644 1.00 95.81 89 GLU A CA 1
ATOM 687 C C . GLU A 1 89 ? -11.816 2.898 19.824 1.00 95.81 89 GLU A C 1
ATOM 689 O O . GLU A 1 89 ? -11.262 3.665 19.035 1.00 95.81 89 GLU A O 1
ATOM 694 N N . ILE A 1 90 ? -13.135 2.867 20.018 1.00 96.25 90 ILE A N 1
ATOM 695 C CA . ILE A 1 90 ? -14.111 3.671 19.268 1.00 96.25 90 ILE A CA 1
ATOM 696 C C . ILE A 1 90 ? -15.094 4.310 20.251 1.00 96.25 90 ILE A C 1
ATOM 698 O O . ILE A 1 90 ? -15.514 3.658 21.207 1.00 96.25 90 ILE A O 1
ATOM 702 N N . ASN A 1 91 ? -15.474 5.566 20.026 1.00 94.75 91 ASN A N 1
ATOM 703 C CA . ASN A 1 91 ? -16.507 6.221 20.825 1.00 94.75 91 ASN A CA 1
ATOM 704 C C . ASN A 1 91 ? -17.894 5.762 20.374 1.00 94.75 91 ASN A C 1
ATOM 706 O O . ASN A 1 91 ? -18.163 5.643 19.178 1.00 94.75 91 ASN A O 1
ATOM 710 N N . LYS A 1 92 ? -18.798 5.532 21.327 1.00 93.75 92 LYS A N 1
ATOM 711 C CA . LYS A 1 92 ? -20.145 5.039 21.034 1.00 93.75 92 LYS A CA 1
ATOM 712 C C . LYS A 1 92 ? -20.949 5.990 20.148 1.00 93.75 92 LYS A C 1
ATOM 714 O O . LYS A 1 92 ? -21.655 5.526 19.262 1.00 93.75 92 LYS A O 1
ATOM 719 N N . GLU A 1 93 ? -20.814 7.306 20.329 1.00 94.81 93 GLU A N 1
ATOM 720 C CA . GLU A 1 93 ? -21.518 8.312 19.510 1.00 94.81 93 GLU A CA 1
ATOM 721 C C . GLU A 1 93 ? -21.122 8.323 18.020 1.00 94.81 93 GLU A C 1
ATOM 723 O O . GLU A 1 93 ? -21.854 8.839 17.159 1.00 94.81 93 GLU A O 1
ATOM 728 N N . ASP A 1 94 ? -19.957 7.760 17.703 1.00 96.44 94 ASP A N 1
ATOM 729 C CA . ASP A 1 94 ? -19.437 7.680 16.344 1.00 96.44 94 ASP A CA 1
ATOM 730 C C . ASP A 1 94 ? -19.970 6.447 15.609 1.00 96.44 94 ASP A C 1
ATOM 732 O O . ASP A 1 94 ? -19.823 6.353 14.389 1.00 96.44 94 ASP A O 1
ATOM 736 N N . ILE A 1 95 ? -20.626 5.532 16.330 1.00 95.75 95 ILE A N 1
ATOM 737 C CA . ILE A 1 95 ? -21.259 4.334 15.786 1.00 95.75 95 ILE A CA 1
ATOM 738 C C . ILE A 1 95 ? -22.718 4.652 15.440 1.00 95.75 95 ILE A C 1
ATOM 740 O O . ILE A 1 95 ? -23.492 5.125 16.269 1.00 95.75 95 ILE A O 1
ATOM 744 N N . VAL A 1 96 ? -23.108 4.380 14.196 1.00 95.81 96 VAL A N 1
ATOM 745 C CA . VAL A 1 96 ? -24.491 4.464 13.710 1.00 95.81 96 VAL A CA 1
ATOM 746 C C . VAL A 1 96 ? -24.797 3.183 12.952 1.00 95.81 96 VAL A C 1
ATOM 748 O O . VAL A 1 96 ? -24.062 2.816 12.036 1.00 95.81 96 VAL A O 1
ATOM 751 N N . ASP A 1 97 ? -25.857 2.485 13.356 1.00 94.75 97 ASP A N 1
ATOM 752 C CA . ASP A 1 97 ? -26.292 1.218 12.752 1.00 94.75 97 ASP A CA 1
ATOM 753 C C . ASP A 1 97 ? -25.150 0.187 12.620 1.00 94.75 97 ASP A C 1
ATOM 755 O O . ASP A 1 97 ? -24.974 -0.463 11.586 1.00 94.75 97 ASP A O 1
ATOM 759 N N . GLY A 1 98 ? -24.320 0.073 13.664 1.00 95.06 98 GLY A N 1
ATOM 760 C CA . GLY A 1 98 ? -23.180 -0.846 13.697 1.00 95.06 98 GLY A CA 1
ATOM 761 C C . GLY A 1 98 ? -22.012 -0.450 12.785 1.00 95.06 98 GLY A C 1
ATOM 762 O O . GLY A 1 98 ? -21.143 -1.280 12.517 1.00 95.06 98 GLY A O 1
ATOM 763 N N . LYS A 1 99 ? -21.957 0.791 12.286 1.00 97.50 99 LYS A N 1
ATOM 764 C CA . LYS A 1 99 ? -20.840 1.321 11.488 1.00 97.50 99 LYS A CA 1
ATOM 765 C C . LYS A 1 99 ? -20.251 2.571 12.116 1.00 97.50 99 LYS A C 1
ATOM 767 O O . LYS A 1 99 ? -20.986 3.441 12.569 1.00 97.50 99 LYS A O 1
ATOM 772 N N . VAL A 1 100 ? -18.929 2.689 12.089 1.00 97.94 100 VAL A N 1
ATOM 773 C CA . VAL A 1 100 ? -18.242 3.908 12.533 1.00 97.94 100 VAL A CA 1
ATOM 774 C C . VAL A 1 100 ? -18.279 4.945 11.415 1.00 97.94 100 VAL A C 1
ATOM 776 O O . VAL A 1 100 ? -17.963 4.629 10.265 1.00 97.94 100 VAL A O 1
ATOM 779 N N . LYS A 1 101 ? -18.651 6.183 11.745 1.00 97.44 101 LYS A N 1
ATOM 780 C CA . LYS A 1 101 ? -18.594 7.325 10.823 1.00 97.44 101 LYS A CA 1
ATOM 781 C C . LYS A 1 101 ? -17.164 7.540 10.328 1.00 97.44 101 LYS A C 1
ATOM 783 O O . LYS A 1 101 ? -16.239 7.651 11.128 1.00 97.44 101 LYS A O 1
ATOM 788 N N . GLU A 1 102 ? -16.984 7.620 9.012 1.00 94.94 102 GLU A N 1
ATOM 789 C CA . GLU A 1 102 ? -15.659 7.674 8.381 1.00 94.94 102 GLU A CA 1
ATOM 790 C C . GLU A 1 102 ? -14.813 8.868 8.853 1.00 94.94 102 GLU A C 1
ATOM 792 O O . GLU A 1 102 ? -13.632 8.707 9.156 1.00 94.94 102 GLU A O 1
ATOM 797 N N . ASP A 1 103 ? -15.425 10.046 8.997 1.00 96.12 103 ASP A N 1
ATOM 798 C CA . ASP A 1 103 ? -14.778 11.279 9.463 1.00 96.12 103 ASP A CA 1
ATOM 799 C C . ASP A 1 103 ? -14.318 11.215 10.930 1.00 96.12 103 ASP A C 1
ATOM 801 O O . ASP A 1 103 ? -13.512 12.035 11.370 1.00 96.12 103 ASP A O 1
ATOM 805 N N . LYS A 1 104 ? -14.809 10.231 11.688 1.00 97.12 104 LYS A N 1
ATOM 806 C CA . LYS A 1 104 ? -14.466 10.002 13.096 1.00 97.12 104 LYS A CA 1
ATOM 807 C C . LYS A 1 104 ? -13.376 8.953 13.285 1.00 97.12 104 LYS A C 1
ATOM 809 O O . LYS A 1 104 ? -12.832 8.807 14.379 1.00 97.12 104 LYS A O 1
ATOM 814 N N . ILE A 1 105 ? -12.996 8.245 12.223 1.00 97.38 105 ILE A N 1
ATOM 815 C CA . ILE A 1 105 ? -11.964 7.214 12.298 1.00 97.38 105 ILE A CA 1
ATOM 816 C C . ILE A 1 105 ? -10.582 7.866 12.344 1.00 97.38 105 ILE A C 1
ATOM 818 O O . ILE A 1 105 ? -10.091 8.438 11.370 1.00 97.38 105 ILE A O 1
ATOM 822 N N . ASN A 1 106 ? -9.878 7.684 13.461 1.00 96.81 106 ASN A N 1
ATOM 823 C CA . ASN A 1 106 ? -8.459 8.008 13.527 1.00 96.81 106 ASN A CA 1
ATOM 824 C C . ASN A 1 106 ? -7.627 6.911 12.834 1.00 96.81 106 ASN A C 1
ATOM 826 O O . ASN A 1 106 ? -7.180 5.953 13.470 1.00 96.81 106 ASN A O 1
ATOM 830 N N . LYS A 1 107 ? -7.426 7.059 11.517 1.00 97.62 107 LYS A N 1
ATOM 831 C CA . LYS A 1 107 ? -6.795 6.048 10.647 1.00 97.62 107 LYS A CA 1
ATOM 832 C C . LYS A 1 107 ? -5.430 5.564 11.156 1.00 97.62 107 LYS A C 1
ATOM 834 O O . LYS A 1 107 ? -5.197 4.364 11.174 1.00 97.62 107 LYS A O 1
ATOM 839 N N . THR A 1 108 ? -4.563 6.450 11.650 1.00 97.44 108 THR A N 1
ATOM 840 C CA . THR A 1 108 ? -3.217 6.090 12.154 1.00 97.44 108 THR A CA 1
ATOM 841 C C . THR A 1 108 ? -3.237 5.433 13.532 1.00 97.44 108 THR A C 1
ATOM 843 O O . THR A 1 108 ? -2.292 4.748 13.922 1.00 97.44 108 THR A O 1
ATOM 846 N N . LYS A 1 109 ? -4.331 5.575 14.290 1.00 97.12 109 LYS A N 1
ATOM 847 C CA . LYS A 1 109 ? -4.536 4.765 15.497 1.00 97.12 109 LYS A CA 1
ATOM 848 C C . LYS A 1 109 ? -4.998 3.350 15.172 1.00 97.12 109 LYS A C 1
ATOM 850 O O . LYS A 1 109 ? -4.678 2.461 15.957 1.00 97.12 109 LYS A O 1
ATOM 855 N N . VAL A 1 110 ? -5.708 3.156 14.062 1.00 98.25 110 VAL A N 1
ATOM 856 C CA . VAL A 1 110 ? -6.259 1.861 13.627 1.00 98.25 110 VAL A CA 1
ATOM 857 C C . VAL A 1 110 ? -5.258 1.062 12.785 1.00 98.25 110 VAL A C 1
ATOM 859 O O . VAL A 1 110 ? -5.171 -0.153 12.944 1.00 98.25 110 VAL A O 1
ATOM 862 N N . ILE A 1 111 ? -4.496 1.736 11.924 1.00 98.50 111 ILE A N 1
ATOM 863 C CA . ILE A 1 111 ? -3.587 1.128 10.949 1.00 98.50 111 ILE A CA 1
ATOM 864 C C . ILE A 1 111 ? -2.141 1.370 11.382 1.00 98.50 111 ILE A C 1
ATOM 866 O O . ILE A 1 111 ? -1.705 2.509 11.543 1.00 98.50 111 ILE A O 1
ATOM 870 N N . GLU A 1 112 ? -1.391 0.292 11.564 1.00 98.25 112 GLU A N 1
ATOM 871 C CA . GLU A 1 112 ? 0.044 0.314 11.817 1.00 98.25 112 GLU A CA 1
ATOM 872 C C . GLU A 1 112 ? 0.814 0.578 10.519 1.00 98.25 112 GLU A C 1
ATOM 874 O O . GLU A 1 112 ? 0.456 0.069 9.460 1.00 98.25 112 GLU A O 1
ATOM 879 N N . GLY A 1 113 ? 1.881 1.378 10.596 1.00 96.94 113 GLY A N 1
ATOM 880 C CA . GLY A 1 113 ? 2.712 1.737 9.438 1.00 96.94 113 GLY A CA 1
ATOM 881 C C . GLY A 1 113 ? 2.143 2.836 8.544 1.00 96.94 113 GLY A C 1
ATOM 882 O O . GLY A 1 113 ? 2.880 3.366 7.719 1.00 96.94 113 GLY A O 1
ATOM 883 N N . LEU A 1 114 ? 0.874 3.216 8.719 1.00 97.94 114 LEU A N 1
ATOM 884 C CA . LEU A 1 114 ? 0.289 4.353 8.015 1.00 97.94 114 LEU A CA 1
ATOM 885 C C . LEU A 1 114 ? 0.832 5.662 8.596 1.00 97.94 114 LEU A C 1
ATOM 887 O O . LEU A 1 114 ? 0.783 5.877 9.810 1.00 97.94 114 LEU A O 1
ATOM 891 N N . LYS A 1 115 ? 1.315 6.554 7.733 1.00 96.81 115 LYS A N 1
ATOM 892 C CA . LYS A 1 115 ? 1.764 7.887 8.136 1.00 96.81 115 LYS A CA 1
ATOM 893 C C . LYS A 1 115 ? 0.621 8.896 8.106 1.00 96.81 115 LYS A C 1
ATOM 895 O O . LYS A 1 115 ? -0.390 8.712 7.434 1.00 96.81 115 LYS A O 1
ATOM 900 N N . GLU A 1 116 ? 0.806 10.001 8.823 1.00 95.62 116 GLU A N 1
ATOM 901 C CA . GLU A 1 116 ? -0.150 11.115 8.851 1.00 95.62 116 GLU A CA 1
ATOM 902 C C . GLU A 1 116 ? -0.355 11.750 7.467 1.00 95.62 116 GLU A C 1
ATOM 904 O O . GLU A 1 116 ? -1.490 12.035 7.096 1.00 95.62 116 GLU A O 1
ATOM 909 N N . GLU A 1 117 ? 0.721 11.904 6.691 1.00 95.44 117 GLU A N 1
ATOM 910 C CA . GLU A 1 117 ? 0.709 12.449 5.323 1.00 95.44 117 GLU A CA 1
ATOM 911 C C . GLU A 1 117 ? -0.046 11.570 4.310 1.00 95.44 117 GLU A C 1
ATOM 913 O O . GLU A 1 117 ? -0.550 12.071 3.308 1.00 95.44 117 GLU A O 1
ATOM 918 N N . ASP A 1 118 ? -0.209 10.281 4.618 1.00 95.94 118 ASP A N 1
ATOM 919 C CA . ASP A 1 118 ? -0.794 9.280 3.723 1.00 95.94 118 ASP A CA 1
ATOM 920 C C . ASP A 1 118 ? -2.273 8.988 4.010 1.00 95.94 118 ASP A C 1
ATOM 922 O O . ASP A 1 118 ? -2.906 8.178 3.327 1.00 95.94 118 ASP A O 1
ATOM 926 N N . LYS A 1 119 ? -2.862 9.643 5.018 1.00 95.12 119 LYS A N 1
ATOM 927 C CA . LYS A 1 119 ? -4.233 9.369 5.482 1.00 95.12 119 LYS A CA 1
ATOM 928 C C . LYS A 1 119 ? -5.295 9.508 4.399 1.00 95.12 119 LYS A C 1
ATOM 930 O O . LYS A 1 119 ? -6.289 8.783 4.444 1.00 95.12 119 LYS A O 1
ATOM 935 N N . ASP A 1 120 ? -5.105 10.421 3.457 1.00 95.38 120 ASP A N 1
ATOM 936 C CA . ASP A 1 120 ? -6.070 10.685 2.385 1.00 95.38 120 ASP A CA 1
ATOM 937 C C . ASP A 1 120 ? -5.907 9.731 1.197 1.00 95.38 120 ASP A C 1
ATOM 939 O O . ASP A 1 120 ? -6.771 9.662 0.325 1.00 95.38 120 ASP A O 1
ATOM 943 N N . ARG A 1 121 ? -4.827 8.940 1.178 1.00 95.69 121 ARG A N 1
ATOM 944 C CA . ARG A 1 121 ? -4.563 7.937 0.139 1.00 95.69 121 ARG A CA 1
ATOM 945 C C . ARG A 1 121 ? -5.279 6.611 0.385 1.00 95.69 121 ARG A C 1
ATOM 947 O O . ARG A 1 121 ? -5.318 5.765 -0.509 1.00 95.69 121 ARG A O 1
ATOM 954 N N . VAL A 1 122 ? -5.827 6.429 1.585 1.00 97.44 122 VAL A N 1
ATOM 955 C CA . VAL A 1 122 ? -6.559 5.229 1.989 1.00 97.44 122 VAL A CA 1
ATOM 956 C C . VAL A 1 122 ? -7.927 5.585 2.553 1.00 97.44 122 VAL A C 1
ATOM 958 O O . VAL A 1 122 ? -8.098 6.569 3.275 1.00 97.44 122 VAL A O 1
ATOM 961 N N . LYS A 1 123 ? -8.912 4.738 2.282 1.00 97.75 123 LYS A N 1
ATOM 962 C CA . LYS A 1 123 ? -10.235 4.784 2.900 1.00 97.75 123 LYS A CA 1
ATOM 963 C C . LYS A 1 123 ? -10.349 3.685 3.952 1.00 97.75 123 LYS A C 1
ATOM 965 O O . LYS A 1 123 ? -9.851 2.582 3.746 1.00 97.75 123 LYS A O 1
ATOM 970 N N . VAL A 1 124 ? -11.002 3.978 5.075 1.00 98.38 124 VAL A N 1
ATOM 971 C CA . VAL A 1 124 ? -11.190 3.012 6.166 1.00 98.38 124 VAL A CA 1
ATOM 972 C C . VAL A 1 124 ? -12.667 2.888 6.488 1.00 98.38 124 VAL A C 1
ATOM 974 O O . VAL A 1 124 ? -13.346 3.886 6.705 1.00 98.38 124 VAL A O 1
ATOM 977 N N . GLU A 1 125 ? -13.150 1.655 6.541 1.00 98.38 125 GLU A N 1
ATOM 978 C CA . GLU A 1 125 ? -14.517 1.321 6.922 1.00 98.38 125 GLU A CA 1
ATOM 979 C C . GLU A 1 125 ? -14.469 0.367 8.117 1.00 98.38 125 GLU A C 1
ATOM 981 O O . GLU A 1 125 ? -13.717 -0.609 8.106 1.00 98.38 125 GLU A O 1
ATOM 986 N N . ILE A 1 126 ? -15.253 0.651 9.160 1.00 98.44 126 ILE A N 1
ATOM 987 C CA . ILE A 1 126 ? -15.297 -0.166 10.377 1.00 98.44 126 ILE A CA 1
ATOM 988 C C . ILE A 1 126 ? -16.746 -0.533 10.676 1.00 98.44 126 ILE A C 1
ATOM 990 O O . ILE A 1 126 ? -17.597 0.345 10.832 1.00 98.44 126 ILE A O 1
ATOM 994 N N . THR A 1 127 ? -17.014 -1.831 10.791 1.00 98.00 127 THR A N 1
ATOM 995 C CA . THR A 1 127 ? -18.278 -2.354 11.321 1.00 98.00 127 THR A CA 1
ATOM 996 C C . THR A 1 127 ? -18.056 -2.906 12.718 1.00 98.00 127 THR A C 1
ATOM 998 O O . THR A 1 127 ? -17.042 -3.561 12.957 1.00 98.00 127 THR A O 1
ATOM 1001 N N . VAL A 1 128 ? -19.007 -2.694 13.619 1.00 97.31 128 VAL A N 1
ATOM 1002 C CA . VAL A 1 128 ? -18.943 -3.106 15.021 1.00 97.31 128 VAL A CA 1
ATOM 1003 C C . VAL A 1 128 ? -20.181 -3.933 15.348 1.00 97.31 128 VAL A C 1
ATOM 1005 O O . VAL A 1 128 ? -21.304 -3.530 15.060 1.00 97.31 128 VAL A O 1
ATOM 1008 N N . ASN A 1 129 ? -19.969 -5.090 15.963 1.00 93.69 129 ASN A N 1
ATOM 1009 C CA . ASN A 1 129 ? -21.002 -5.840 16.652 1.00 93.69 129 ASN A CA 1
ATOM 1010 C C . ASN A 1 129 ? -20.910 -5.502 18.147 1.00 93.69 129 ASN A C 1
ATOM 1012 O O . ASN A 1 129 ? -20.035 -5.991 18.864 1.00 93.69 129 ASN A O 1
ATOM 1016 N N . GLU A 1 130 ? -21.808 -4.630 18.604 1.00 84.88 130 GLU A N 1
ATOM 1017 C CA . GLU A 1 130 ? -21.824 -4.142 19.988 1.00 84.88 130 GLU A CA 1
ATOM 1018 C C . GLU A 1 130 ? -22.133 -5.245 21.012 1.00 84.88 130 GLU A C 1
ATOM 1020 O O . GLU A 1 130 ? -21.726 -5.132 22.164 1.00 84.88 130 GLU A O 1
ATOM 1025 N N . GLU A 1 131 ? -22.794 -6.336 20.611 1.00 87.75 131 GLU A N 1
ATOM 1026 C CA . GLU A 1 131 ? -23.177 -7.416 21.529 1.00 87.75 131 GLU A CA 1
ATOM 1027 C C . GLU A 1 131 ? -21.976 -8.247 21.990 1.00 87.75 131 GLU A C 1
ATOM 1029 O O . GLU A 1 131 ? -21.962 -8.760 23.109 1.00 87.75 131 GLU A O 1
ATOM 1034 N N . ASN A 1 132 ? -20.966 -8.403 21.130 1.00 89.88 132 ASN A N 1
ATOM 1035 C CA . ASN A 1 132 ? -19.807 -9.255 21.402 1.00 89.88 132 ASN A CA 1
ATOM 1036 C C . ASN A 1 132 ? -18.463 -8.514 21.371 1.00 89.88 132 ASN A C 1
ATOM 1038 O O . ASN A 1 132 ? -17.422 -9.151 21.545 1.00 89.88 132 ASN A O 1
ATOM 1042 N N . GLY A 1 133 ? -18.472 -7.195 21.148 1.00 89.56 133 GLY A N 1
ATOM 1043 C CA . GLY A 1 133 ? -17.266 -6.367 21.115 1.00 89.56 133 GLY A CA 1
ATOM 1044 C C . GLY A 1 133 ? -16.314 -6.718 19.971 1.00 89.56 133 GLY A C 1
ATOM 1045 O O . GLY A 1 133 ? -15.126 -6.412 20.049 1.00 89.56 133 GLY A O 1
ATOM 1046 N N . LYS A 1 134 ? -16.796 -7.386 18.917 1.00 95.88 134 LYS A N 1
ATOM 1047 C CA . LYS A 1 134 ? -16.011 -7.659 17.710 1.00 95.88 134 LYS A CA 1
ATOM 1048 C C . LYS A 1 134 ? -16.336 -6.649 16.627 1.00 95.88 134 LYS A C 1
ATOM 1050 O O . LYS A 1 134 ? -17.445 -6.131 16.539 1.00 95.88 134 LYS A O 1
ATOM 1055 N N . GLY A 1 135 ? -15.372 -6.407 15.759 1.00 97.56 135 GLY A N 1
ATOM 1056 C CA . GLY A 1 135 ? -15.554 -5.578 14.586 1.00 97.56 135 GLY A CA 1
ATOM 1057 C C . GLY A 1 135 ? -14.770 -6.100 13.402 1.00 97.56 135 GLY A C 1
ATOM 1058 O O . GLY A 1 135 ? -14.012 -7.063 13.495 1.00 97.56 135 GLY A O 1
ATOM 1059 N N . LYS A 1 136 ? -14.964 -5.432 12.276 1.00 98.44 136 LYS A N 1
ATOM 1060 C CA . LYS A 1 136 ? -14.248 -5.695 11.037 1.00 98.44 136 LYS A CA 1
ATOM 1061 C C . LYS A 1 136 ? -13.770 -4.368 10.482 1.00 98.44 136 LYS A C 1
ATOM 1063 O O . LYS A 1 136 ? -14.572 -3.449 10.324 1.00 98.44 136 LYS A O 1
ATOM 1068 N N . VAL A 1 137 ? -12.476 -4.280 10.207 1.00 98.75 137 VAL A N 1
ATOM 1069 C CA . VAL A 1 137 ? -11.845 -3.125 9.572 1.00 98.75 137 VAL A CA 1
ATOM 1070 C C . VAL A 1 137 ? -11.538 -3.491 8.131 1.00 98.75 137 VAL A C 1
ATOM 1072 O O . VAL A 1 137 ? -10.922 -4.520 7.862 1.00 98.75 137 VAL A O 1
ATOM 1075 N N . THR A 1 138 ? -11.962 -2.634 7.211 1.00 98.75 138 THR A N 1
ATOM 1076 C CA . THR A 1 138 ? -11.626 -2.726 5.790 1.00 98.75 138 THR A CA 1
ATOM 1077 C C . THR A 1 138 ? -10.827 -1.490 5.407 1.00 98.75 138 THR A C 1
ATOM 1079 O O . THR A 1 138 ? -11.307 -0.369 5.572 1.00 98.75 138 THR A O 1
ATOM 1082 N N . VAL A 1 139 ? -9.611 -1.690 4.903 1.00 98.69 139 VAL A N 1
ATOM 1083 C CA . VAL A 1 139 ? -8.752 -0.626 4.372 1.00 98.69 139 VAL A CA 1
ATOM 1084 C C . VAL A 1 139 ? -8.765 -0.726 2.857 1.00 98.69 139 VAL A C 1
ATOM 1086 O O . VAL A 1 139 ? -8.532 -1.801 2.305 1.00 98.69 139 VAL A O 1
ATOM 1089 N N . LYS A 1 140 ? -9.043 0.386 2.185 1.00 98.12 140 LYS A N 1
ATOM 1090 C CA . LYS A 1 140 ? -9.107 0.486 0.728 1.00 98.12 140 LYS A CA 1
ATOM 1091 C C . LYS A 1 140 ? -8.134 1.536 0.217 1.00 98.12 140 LYS A C 1
ATOM 1093 O O . LYS A 1 140 ? -7.857 2.503 0.923 1.00 98.12 140 LYS A O 1
ATOM 1098 N N . ASP A 1 141 ? -7.642 1.357 -0.999 1.00 95.81 141 ASP A N 1
ATOM 1099 C CA . ASP A 1 141 ? -6.903 2.403 -1.702 1.00 95.81 141 ASP A CA 1
ATOM 1100 C C . ASP A 1 141 ? -7.845 3.517 -2.204 1.00 95.81 141 ASP A C 1
ATOM 1102 O O . ASP A 1 141 ? -9.073 3.445 -2.070 1.00 95.81 141 ASP A O 1
ATOM 1106 N N . LYS A 1 142 ? -7.258 4.563 -2.793 1.00 91.56 142 LYS A N 1
ATOM 1107 C CA . LYS A 1 142 ? -7.985 5.686 -3.407 1.00 91.56 142 LYS A CA 1
ATOM 1108 C C . LYS A 1 142 ? -8.919 5.275 -4.553 1.00 91.56 142 LYS A C 1
ATOM 1110 O O . LYS A 1 142 ? -9.862 6.002 -4.854 1.00 91.56 142 LYS A O 1
ATOM 1115 N N . ASP A 1 143 ? -8.654 4.137 -5.187 1.00 91.25 143 ASP A N 1
ATOM 1116 C CA . ASP A 1 143 ? -9.420 3.619 -6.319 1.00 91.25 143 ASP A CA 1
ATOM 1117 C C . ASP A 1 143 ? -10.546 2.667 -5.843 1.00 91.25 143 ASP A C 1
ATOM 1119 O O . ASP A 1 143 ? -11.384 2.231 -6.632 1.00 91.25 143 ASP A O 1
ATOM 1123 N N . GLY A 1 144 ? -10.625 2.405 -4.531 1.00 94.62 144 GLY A N 1
ATOM 1124 C CA . GLY A 1 144 ? -11.656 1.608 -3.867 1.00 94.62 144 GLY A CA 1
ATOM 1125 C C . GLY A 1 144 ? -11.318 0.122 -3.707 1.00 94.62 144 GLY A C 1
ATOM 1126 O O . GLY A 1 144 ? -12.135 -0.625 -3.140 1.00 94.62 144 GLY A O 1
ATOM 1127 N N . ASN A 1 145 ? -10.137 -0.315 -4.155 1.00 95.12 145 ASN A N 1
ATOM 1128 C CA . ASN A 1 145 ? -9.687 -1.697 -4.016 1.00 95.12 145 ASN A CA 1
ATOM 1129 C C . ASN A 1 145 ? -9.368 -1.989 -2.553 1.00 95.12 145 ASN A C 1
ATOM 1131 O O . ASN A 1 145 ? -8.741 -1.187 -1.866 1.00 95.12 145 ASN A O 1
ATOM 1135 N N . THR A 1 146 ? -9.800 -3.147 -2.061 1.00 97.81 146 THR A N 1
ATOM 1136 C CA . THR A 1 146 ? -9.505 -3.565 -0.688 1.00 97.81 146 THR A CA 1
ATOM 1137 C C . THR A 1 146 ? -8.042 -3.994 -0.574 1.00 97.81 146 THR A C 1
ATOM 1139 O O . THR A 1 146 ? -7.610 -4.901 -1.279 1.00 97.81 146 THR A O 1
ATOM 1142 N N . ILE A 1 147 ? -7.309 -3.355 0.340 1.00 97.88 147 ILE A N 1
ATOM 1143 C CA . ILE A 1 147 ? -5.925 -3.688 0.699 1.00 97.88 147 ILE A CA 1
ATOM 1144 C C . ILE A 1 147 ? -5.916 -4.676 1.867 1.00 97.88 147 ILE A C 1
ATOM 1146 O O . ILE A 1 147 ? -5.218 -5.679 1.803 1.00 97.88 147 ILE A O 1
ATOM 1150 N N . ILE A 1 148 ? -6.685 -4.380 2.923 1.00 98.50 148 ILE A N 1
ATOM 1151 C CA . ILE A 1 148 ? -6.759 -5.179 4.155 1.00 98.50 148 ILE A CA 1
ATOM 1152 C C . ILE A 1 148 ? -8.217 -5.392 4.520 1.00 98.50 148 ILE A C 1
ATOM 1154 O O . ILE A 1 148 ? -9.024 -4.459 4.476 1.00 98.50 148 ILE A O 1
ATOM 1158 N N . GLU A 1 149 ? -8.530 -6.600 4.963 1.00 98.38 149 GLU A N 1
ATOM 1159 C CA . GLU A 1 149 ? -9.784 -6.916 5.621 1.00 98.38 149 GLU A CA 1
ATOM 1160 C C . GLU A 1 149 ? -9.505 -7.771 6.863 1.00 98.38 149 GLU A C 1
ATOM 1162 O O . GLU A 1 149 ? -9.070 -8.914 6.744 1.00 98.38 149 GLU A O 1
ATOM 1167 N N . LYS A 1 150 ? -9.737 -7.216 8.060 1.00 98.38 150 LYS A N 1
ATOM 1168 C CA . LYS A 1 150 ? -9.331 -7.849 9.324 1.00 98.38 150 LYS A CA 1
ATOM 1169 C C . LYS A 1 150 ? -10.430 -7.789 10.381 1.00 98.38 150 LYS A C 1
ATOM 1171 O O . LYS A 1 150 ? -11.026 -6.734 10.608 1.00 98.38 150 LYS A O 1
ATOM 1176 N N . GLU A 1 151 ? -10.685 -8.917 11.043 1.00 98.19 151 GLU A N 1
ATOM 1177 C CA . GLU A 1 151 ? -11.493 -8.956 12.267 1.00 98.19 151 GLU A CA 1
ATOM 1178 C C . GLU A 1 151 ? -10.681 -8.430 13.453 1.00 98.19 151 GLU A C 1
ATOM 1180 O O . GLU A 1 151 ? -9.512 -8.773 13.624 1.00 98.19 151 GLU A O 1
ATOM 1185 N N . VAL A 1 152 ? -11.312 -7.607 14.286 1.00 98.44 152 VAL A N 1
ATOM 1186 C CA . VAL A 1 152 ? -10.671 -6.938 15.422 1.00 98.44 152 VAL A CA 1
ATOM 1187 C C . VAL A 1 152 ? -11.552 -7.001 16.663 1.00 98.44 152 VAL A C 1
ATOM 1189 O O . VAL A 1 152 ? -12.770 -7.178 16.583 1.00 98.44 152 VAL A O 1
ATOM 1192 N N . THR A 1 153 ? -10.941 -6.798 17.823 1.00 98.06 153 THR A N 1
ATOM 1193 C CA . THR A 1 153 ? -11.658 -6.513 19.067 1.00 98.06 153 THR A CA 1
ATOM 1194 C C . THR A 1 153 ? -11.873 -5.006 19.182 1.00 98.06 153 THR A C 1
ATOM 1196 O O . THR A 1 153 ? -10.939 -4.217 19.025 1.00 98.06 153 THR A O 1
ATOM 1199 N N . VAL A 1 154 ? -13.108 -4.594 19.455 1.00 97.62 154 VAL A N 1
ATOM 1200 C CA . VAL A 1 154 ? -13.516 -3.193 19.562 1.00 97.62 154 VAL A CA 1
ATOM 1201 C C . VAL A 1 154 ? -13.880 -2.891 21.004 1.00 97.62 154 VAL A C 1
ATOM 1203 O O . VAL A 1 154 ? -14.852 -3.414 21.546 1.00 97.62 154 VAL A O 1
ATOM 1206 N N . LYS A 1 155 ? -13.119 -1.994 21.622 1.00 95.00 155 LYS A N 1
ATOM 1207 C CA . LYS A 1 155 ? -13.471 -1.414 22.912 1.00 95.00 155 LYS A CA 1
ATOM 1208 C C . LYS A 1 155 ? -14.268 -0.137 22.678 1.00 95.00 155 LYS A C 1
ATOM 1210 O O . LYS A 1 155 ? -13.715 0.879 22.253 1.00 95.00 155 LYS A O 1
ATOM 1215 N N . VAL A 1 156 ? -15.563 -0.205 22.960 1.00 93.69 156 VAL A N 1
ATOM 1216 C CA . VAL A 1 156 ? -16.463 0.946 22.863 1.00 93.69 156 VAL A CA 1
ATOM 1217 C C . VAL A 1 156 ? -16.318 1.806 24.118 1.00 93.69 156 VAL A C 1
ATOM 1219 O O . VAL A 1 156 ? -16.372 1.293 25.236 1.00 93.69 156 VAL A O 1
ATOM 1222 N N . LYS A 1 157 ? -16.092 3.107 23.933 1.00 91.69 157 LYS A N 1
ATOM 1223 C CA . LYS A 1 157 ? -16.078 4.104 25.006 1.00 91.69 157 LYS A CA 1
ATOM 1224 C C . LYS A 1 157 ? -17.399 4.857 25.015 1.00 91.69 157 LYS A C 1
ATOM 1226 O O . LYS A 1 157 ? -17.806 5.389 23.985 1.00 91.69 157 LYS A O 1
ATOM 1231 N N . ASP A 1 158 ? -18.036 4.921 26.175 1.00 85.00 158 ASP A N 1
ATOM 1232 C CA . ASP A 1 158 ? -19.136 5.845 26.412 1.00 85.00 158 ASP A CA 1
ATOM 1233 C C . ASP A 1 158 ? -18.524 7.192 26.807 1.00 85.00 158 ASP A C 1
ATOM 1235 O O . ASP A 1 158 ? -17.946 7.303 27.890 1.00 85.00 158 ASP A O 1
ATOM 1239 N N . ASP A 1 159 ? -18.635 8.212 25.954 1.00 65.44 159 ASP A N 1
ATOM 1240 C CA . ASP A 1 159 ? -18.277 9.588 26.315 1.00 65.44 159 ASP A CA 1
ATOM 1241 C C . ASP A 1 159 ? -19.405 10.169 27.194 1.00 65.44 159 ASP A C 1
ATOM 1243 O O . ASP A 1 159 ? -20.110 11.121 26.869 1.00 65.44 159 ASP A O 1
ATOM 1247 N N . GLN A 1 160 ? -19.639 9.535 28.348 1.00 55.75 160 GLN A N 1
ATOM 1248 C CA . GLN A 1 160 ? -20.370 10.166 29.438 1.00 55.75 160 GLN A CA 1
ATOM 1249 C C . GLN A 1 160 ? -19.401 11.162 30.060 1.00 55.75 160 GLN A C 1
ATOM 1251 O O . GLN A 1 160 ? -18.630 10.837 30.966 1.00 55.75 160 GLN A O 1
ATOM 1256 N N . GLY A 1 161 ? -19.412 12.376 29.511 1.00 49.53 161 GLY A N 1
ATOM 1257 C CA . GLY A 1 161 ? -18.753 13.515 30.119 1.00 49.53 161 GLY A CA 1
ATOM 1258 C C . GLY A 1 161 ? -19.076 13.565 31.610 1.00 49.53 161 GLY A C 1
ATOM 1259 O O . GLY A 1 161 ? -20.207 13.309 32.027 1.00 49.53 161 GLY A O 1
ATOM 1260 N N . SER A 1 162 ? -18.067 13.905 32.407 1.00 42.72 162 SER A N 1
ATOM 1261 C CA . SER A 1 162 ? -18.250 14.375 33.774 1.00 42.72 162 SER A CA 1
ATOM 1262 C C . SER A 1 162 ? -19.184 15.588 33.731 1.00 42.72 162 SER A C 1
ATOM 1264 O O . SER A 1 162 ? -18.750 16.728 33.596 1.00 42.72 162 SER A O 1
ATOM 1266 N N . GLN A 1 163 ? -20.493 15.351 33.773 1.00 45.12 163 GLN A N 1
ATOM 1267 C CA . GLN A 1 163 ? -21.460 16.343 34.197 1.00 45.12 163 GLN A CA 1
ATOM 1268 C C . GLN A 1 163 ? -21.294 16.409 35.711 1.00 45.12 163 GLN A C 1
ATOM 1270 O O . GLN A 1 163 ? -21.967 15.694 36.454 1.00 45.12 163 GLN A O 1
ATOM 1275 N N . ASP A 1 164 ? -20.351 17.239 36.164 1.00 41.38 164 ASP A N 1
ATOM 1276 C CA . ASP A 1 164 ? -20.416 17.782 37.513 1.00 41.38 164 ASP A CA 1
ATOM 1277 C C . ASP A 1 164 ? -21.750 18.514 37.605 1.00 41.38 164 ASP A C 1
ATOM 1279 O O . ASP A 1 164 ? -21.921 19.650 37.161 1.00 41.38 164 ASP A O 1
ATOM 1283 N N . ASN A 1 165 ? -22.732 17.798 38.134 1.00 40.97 165 ASN A N 1
ATOM 1284 C CA . ASN A 1 165 ? -24.022 18.321 38.500 1.00 40.97 165 ASN A CA 1
ATOM 1285 C C . ASN A 1 165 ? -23.793 19.241 39.706 1.00 40.97 165 ASN A C 1
ATOM 1287 O O . ASN A 1 165 ? -23.993 18.845 40.857 1.00 40.97 165 ASN A O 1
ATOM 1291 N N . GLN A 1 166 ? -23.318 20.467 39.459 1.00 50.84 166 GLN A N 1
ATOM 1292 C CA . GLN A 1 166 ? -23.445 21.551 40.425 1.00 50.84 166 GLN A CA 1
ATOM 1293 C C . GLN A 1 166 ? -24.920 21.923 40.486 1.00 50.84 166 GLN A C 1
ATOM 1295 O O . GLN A 1 166 ? -25.417 22.835 39.831 1.00 50.84 166 GLN A O 1
ATOM 1300 N N . ASN A 1 167 ? -25.617 21.119 41.278 1.00 43.09 167 ASN A N 1
ATOM 1301 C CA . ASN A 1 167 ? -26.960 21.354 41.73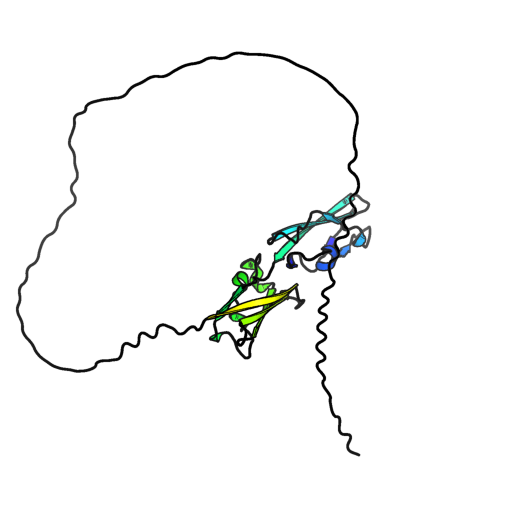6 1.00 43.09 167 ASN A CA 1
ATOM 1302 C C . ASN A 1 167 ? -26.988 22.740 42.391 1.00 43.09 167 ASN A C 1
ATOM 1304 O O . ASN A 1 167 ? -26.297 22.980 43.388 1.00 43.09 167 ASN A O 1
ATOM 1308 N N . GLY A 1 168 ? -27.767 23.643 41.803 1.00 45.94 168 GLY A N 1
ATOM 1309 C CA . GLY A 1 168 ? -28.010 24.968 42.344 1.00 45.94 168 GLY A CA 1
ATOM 1310 C C . GLY A 1 168 ? -28.511 24.897 43.785 1.00 45.94 168 GLY A C 1
ATOM 1311 O O . GLY A 1 168 ? -29.383 24.097 44.134 1.00 45.94 168 GLY A O 1
ATOM 1312 N N . LYS A 1 169 ? -27.962 25.771 44.623 1.00 45.16 169 LYS A N 1
ATOM 1313 C CA . LYS A 1 169 ? -28.623 26.237 45.838 1.00 45.16 169 LYS A CA 1
ATOM 1314 C C . LYS A 1 169 ? -28.702 27.751 45.760 1.00 45.16 169 LYS A C 1
ATOM 1316 O O . LYS A 1 169 ? -27.817 28.449 46.242 1.00 45.16 169 LYS A O 1
ATOM 1321 N N . ASP A 1 170 ? -29.789 28.221 45.168 1.00 47.81 170 ASP A N 1
ATOM 1322 C CA . ASP A 1 170 ? -30.296 29.556 45.439 1.00 47.81 170 ASP A CA 1
ATOM 1323 C C . ASP A 1 170 ? -31.048 29.508 46.775 1.00 47.81 170 ASP A C 1
ATOM 1325 O O . ASP A 1 170 ? -31.951 28.692 46.972 1.00 47.81 170 ASP A O 1
ATOM 1329 N N . GLY A 1 171 ? -30.649 30.371 47.707 1.00 40.34 171 GLY A N 1
ATOM 1330 C CA . GLY A 1 171 ? -31.295 30.568 49.003 1.00 40.34 171 GLY A CA 1
ATOM 1331 C C . GLY A 1 171 ? -30.677 31.766 49.720 1.00 40.34 171 GLY A C 1
ATOM 1332 O O . GLY A 1 171 ? -29.597 31.655 50.291 1.00 40.34 171 GLY A O 1
ATOM 1333 N N . GLN A 1 172 ? -31.347 32.912 49.609 1.00 45.53 172 GLN A N 1
ATOM 1334 C CA . GLN A 1 172 ? -30.993 34.232 50.145 1.00 45.53 172 GLN A CA 1
ATOM 1335 C C . GLN A 1 172 ? -30.953 34.271 51.688 1.00 45.53 172 GLN A C 1
ATOM 1337 O O . GLN A 1 172 ? -31.727 33.564 52.324 1.00 45.53 172 GLN A O 1
ATOM 1342 N N . ASP A 1 173 ? -30.078 35.110 52.271 1.00 40.59 173 ASP A N 1
ATOM 1343 C CA . ASP A 1 173 ? -30.445 36.241 53.158 1.00 40.59 173 ASP A CA 1
ATOM 1344 C C . ASP A 1 173 ? -29.248 36.818 53.961 1.00 40.59 173 ASP A C 1
ATOM 1346 O O . ASP A 1 173 ? -28.645 36.148 54.790 1.00 40.59 173 ASP A O 1
ATOM 1350 N N . GLY A 1 174 ? -28.960 38.111 53.739 1.00 37.69 174 GLY A N 1
ATOM 1351 C CA . GLY A 1 174 ? -28.975 39.156 54.781 1.00 37.69 174 GLY A CA 1
ATOM 1352 C C . GLY A 1 174 ? -27.854 39.321 55.834 1.00 37.69 174 GLY A C 1
ATOM 1353 O O . GLY A 1 174 ? -27.846 38.625 56.842 1.00 37.69 174 GLY A O 1
ATOM 1354 N N . LYS A 1 175 ? -27.163 40.474 55.708 1.00 41.03 175 LYS A N 1
ATOM 1355 C CA . LYS A 1 175 ? -26.736 41.459 56.745 1.00 41.03 175 LYS A CA 1
ATOM 1356 C C . LYS A 1 175 ? -25.288 41.465 57.280 1.00 41.03 175 LYS A C 1
ATOM 1358 O O . LYS A 1 175 ? -24.903 40.667 58.122 1.00 41.03 175 LYS A O 1
ATOM 1363 N N . ASP A 1 176 ? -24.566 42.488 56.807 1.00 42.56 176 ASP A N 1
ATOM 1364 C CA . ASP A 1 176 ? -23.937 43.615 57.528 1.00 42.56 176 ASP A CA 1
ATOM 1365 C C . ASP A 1 176 ? -23.106 43.379 58.805 1.00 42.56 176 ASP A C 1
ATOM 1367 O O . ASP A 1 176 ? -23.610 42.939 59.836 1.00 42.56 176 ASP A O 1
ATOM 1371 N N . GLY A 1 177 ? -21.864 43.883 58.781 1.00 37.03 177 GLY A N 1
ATOM 1372 C CA . GLY A 1 177 ? -21.061 44.181 59.973 1.00 37.03 177 GLY A CA 1
ATOM 1373 C C . GLY A 1 177 ? -19.613 44.553 59.639 1.00 37.03 177 GLY A C 1
ATOM 1374 O O . GLY A 1 177 ? -18.835 43.696 59.243 1.00 37.03 177 GLY A O 1
ATOM 1375 N N . GLN A 1 178 ? -19.288 45.841 59.763 1.00 39.53 178 GLN A N 1
ATOM 1376 C CA . GLN A 1 178 ? -18.019 46.497 59.420 1.00 39.53 178 GLN A CA 1
ATOM 1377 C C . GLN A 1 178 ? -16.859 46.228 60.405 1.00 39.53 178 GLN A C 1
ATOM 1379 O O . GLN A 1 178 ? -17.064 45.703 61.495 1.00 39.53 178 GLN A O 1
ATOM 1384 N N . ASP A 1 179 ? -15.688 46.736 59.984 1.00 39.81 179 ASP A N 1
ATOM 1385 C CA . ASP A 1 179 ? -14.468 47.124 60.723 1.00 39.81 179 ASP A CA 1
ATOM 1386 C C . ASP A 1 179 ? -13.283 46.152 60.555 1.00 39.81 179 ASP A C 1
ATOM 1388 O O . ASP A 1 179 ? -13.372 44.978 60.879 1.00 39.81 179 ASP A O 1
ATOM 1392 N N . GLY A 1 180 ? -12.095 46.543 60.088 1.00 34.34 180 GLY A N 1
ATOM 1393 C CA . GLY A 1 180 ? -11.571 47.843 59.684 1.00 34.34 180 GLY A CA 1
ATOM 1394 C C . GLY A 1 180 ? -10.030 47.831 59.710 1.00 34.34 180 GLY A C 1
ATOM 1395 O O . GLY A 1 180 ? -9.433 47.078 60.476 1.00 34.34 180 GLY A O 1
ATOM 1396 N N . LYS A 1 181 ? -9.445 48.765 58.944 1.00 40.22 181 LYS A N 1
ATOM 1397 C CA . LYS A 1 181 ? -8.107 49.390 59.077 1.00 40.22 181 LYS A CA 1
ATOM 1398 C C . LYS A 1 181 ? -6.903 48.740 58.370 1.00 40.22 181 LYS A C 1
ATOM 1400 O O . LYS A 1 181 ? -6.223 47.872 58.901 1.00 40.22 181 LYS A O 1
ATOM 1405 N N . ASP A 1 182 ? -6.643 49.256 57.165 1.00 37.03 182 ASP A N 1
ATOM 1406 C CA . ASP A 1 182 ? -5.488 50.091 56.775 1.00 37.03 182 ASP A CA 1
ATOM 1407 C C . ASP A 1 182 ? -4.119 49.791 57.422 1.00 37.03 182 ASP A C 1
ATOM 1409 O O . ASP A 1 182 ? -3.959 49.914 58.633 1.00 37.03 182 ASP A O 1
ATOM 1413 N N . ASN A 1 183 ? -3.057 49.603 56.627 1.00 35.88 183 ASN A N 1
ATOM 1414 C CA . ASN A 1 183 ? -2.251 50.717 56.095 1.00 35.88 183 ASN A CA 1
ATOM 1415 C C . ASN A 1 183 ? -1.056 50.217 55.245 1.00 35.88 183 ASN A C 1
ATOM 1417 O O . ASN A 1 183 ? -0.622 49.074 55.338 1.00 35.88 183 ASN A O 1
ATOM 1421 N N . GLN A 1 184 ? -0.566 51.110 54.390 1.00 37.47 184 GLN A N 1
ATOM 1422 C CA . GLN A 1 184 ? 0.325 50.920 53.247 1.00 37.47 184 GLN A CA 1
ATOM 1423 C C . GLN A 1 184 ? 1.839 50.954 53.558 1.00 37.47 184 GLN A C 1
ATOM 1425 O O . GLN A 1 184 ? 2.260 51.448 54.601 1.00 37.47 184 GLN A O 1
ATOM 1430 N N . ASN A 1 185 ? 2.609 50.645 52.494 1.00 32.25 185 ASN A N 1
ATOM 1431 C CA . ASN A 1 185 ? 3.964 51.134 52.151 1.00 32.25 185 ASN A CA 1
ATOM 1432 C C . ASN A 1 185 ? 5.138 50.338 52.771 1.00 32.25 185 ASN A C 1
ATOM 1434 O O . ASN A 1 185 ? 5.042 49.905 53.906 1.00 32.25 185 ASN A O 1
ATOM 1438 N N . SER A 1 186 ? 6.294 50.083 52.142 1.00 31.61 186 SER A N 1
ATOM 1439 C CA . SER A 1 186 ? 7.025 50.646 50.987 1.00 31.61 186 SER A CA 1
ATOM 1440 C C . SER A 1 186 ? 8.129 49.606 50.626 1.00 31.61 186 SER A C 1
ATOM 1442 O O . SER A 1 186 ? 8.646 48.977 51.542 1.00 31.61 186 SER A O 1
ATOM 1444 N N . LYS A 1 187 ? 8.326 49.198 49.362 1.00 34.16 187 LYS A N 1
ATOM 1445 C CA . LYS A 1 187 ? 9.414 49.580 48.422 1.00 34.16 187 LYS A CA 1
ATOM 1446 C C . LYS A 1 187 ? 10.874 49.241 48.797 1.00 34.16 187 LYS A C 1
ATOM 1448 O O . LYS A 1 187 ? 11.276 49.392 49.942 1.00 34.16 187 LYS A O 1
ATOM 1453 N N . ASP A 1 188 ? 11.616 48.951 47.716 1.00 36.09 188 ASP A N 1
ATOM 1454 C CA . ASP A 1 188 ? 13.077 49.026 47.511 1.00 36.09 188 ASP A CA 1
ATOM 1455 C C . ASP A 1 188 ? 13.891 47.791 47.951 1.00 36.09 188 ASP A C 1
ATOM 1457 O O . ASP A 1 188 ? 13.589 47.159 48.953 1.00 36.09 188 ASP A O 1
ATOM 1461 N N . ASP A 1 189 ? 14.956 47.343 47.283 1.00 33.75 189 ASP A N 1
ATOM 1462 C CA . ASP A 1 189 ? 15.598 47.627 45.991 1.00 33.75 189 ASP A CA 1
ATOM 1463 C C . ASP A 1 189 ? 16.700 46.550 45.837 1.00 33.75 189 ASP A C 1
ATOM 1465 O O . ASP A 1 189 ? 17.138 45.946 46.822 1.00 33.75 189 ASP A O 1
ATOM 1469 N N . GLN A 1 190 ? 17.153 46.276 44.616 1.00 43.12 190 GLN A N 1
ATOM 1470 C CA . GLN A 1 190 ? 18.340 45.450 44.397 1.00 43.12 190 GLN A CA 1
ATOM 1471 C C . GLN A 1 190 ? 19.594 46.214 44.832 1.00 43.12 190 GLN A C 1
ATOM 1473 O O . GLN A 1 190 ? 19.810 47.351 44.422 1.00 43.12 190 GLN A O 1
ATOM 1478 N N . THR A 1 191 ? 20.505 45.574 45.569 1.00 30.02 191 THR A N 1
ATOM 1479 C CA . THR A 1 191 ? 21.904 46.021 45.576 1.00 30.02 191 THR A CA 1
ATOM 1480 C C . THR A 1 191 ? 22.894 44.895 45.833 1.00 30.02 191 THR A C 1
ATOM 1482 O O . THR A 1 191 ? 22.754 44.042 46.705 1.00 30.02 191 THR A O 1
ATOM 1485 N N . THR A 1 192 ? 23.902 44.933 44.981 1.00 29.06 192 THR A N 1
ATOM 1486 C CA . THR A 1 192 ? 25.049 44.061 44.800 1.00 29.06 192 THR A CA 1
ATOM 1487 C C . THR A 1 192 ? 26.112 44.285 45.889 1.00 29.06 192 THR A C 1
ATOM 1489 O O . THR A 1 192 ? 26.216 45.376 46.448 1.00 29.06 192 THR A O 1
ATOM 1492 N N . THR A 1 193 ? 27.033 43.317 45.993 1.00 29.08 193 THR A N 1
ATOM 1493 C CA . THR A 1 193 ? 28.510 43.469 46.106 1.00 29.08 193 THR A CA 1
ATOM 1494 C C . THR A 1 193 ? 29.190 42.953 47.389 1.00 29.08 193 THR A C 1
ATOM 1496 O O . THR A 1 193 ? 29.120 43.565 48.444 1.00 29.08 193 THR A O 1
ATOM 1499 N N . ASN A 1 194 ? 29.920 41.842 47.190 1.00 30.09 194 ASN A N 1
ATOM 1500 C CA . ASN A 1 194 ? 31.259 41.440 47.668 1.00 30.09 194 ASN A CA 1
ATOM 1501 C C . ASN A 1 194 ? 31.755 41.821 49.078 1.00 30.09 194 ASN A C 1
ATOM 1503 O O . ASN A 1 194 ? 31.859 42.996 49.406 1.00 30.09 194 ASN A O 1
ATOM 1507 N N . LEU A 1 195 ? 32.386 40.850 49.761 1.00 34.97 195 LEU A N 1
ATOM 1508 C CA . LEU A 1 195 ? 33.856 40.660 49.735 1.00 34.97 195 LEU A CA 1
ATOM 1509 C C . LEU A 1 195 ? 34.323 39.494 50.639 1.00 34.97 195 LEU A C 1
ATOM 1511 O O . LEU A 1 195 ? 34.010 39.491 51.820 1.00 34.97 195 LEU A O 1
ATOM 1515 N N . ASN A 1 196 ? 35.143 38.605 50.040 1.00 32.78 196 ASN A N 1
ATOM 1516 C CA . ASN A 1 196 ? 36.385 37.956 50.533 1.00 32.78 196 ASN A CA 1
ATOM 1517 C C . ASN A 1 196 ? 36.417 37.194 51.881 1.00 32.78 196 ASN A C 1
ATOM 1519 O O . ASN A 1 196 ? 35.804 37.607 52.848 1.00 32.78 196 ASN A O 1
ATOM 1523 N N . LYS A 1 197 ? 37.256 36.175 52.118 1.00 35.41 197 LYS A N 1
ATOM 1524 C CA . LYS A 1 197 ? 38.140 35.245 51.370 1.00 35.41 197 LYS A CA 1
ATOM 1525 C C . LYS A 1 197 ? 38.755 34.313 52.449 1.00 35.41 197 LYS A C 1
ATOM 1527 O O . LYS A 1 197 ? 38.648 34.627 53.628 1.00 35.41 197 LYS A O 1
ATOM 1532 N N . ASP A 1 198 ? 39.436 33.256 52.003 1.00 36.00 198 ASP A N 1
ATOM 1533 C CA . ASP A 1 198 ? 40.379 32.353 52.710 1.00 36.00 198 ASP A CA 1
ATOM 1534 C C . ASP A 1 198 ? 39.844 30.919 52.881 1.00 36.00 198 ASP A C 1
ATOM 1536 O O . ASP A 1 198 ? 38.984 30.647 53.707 1.00 36.00 198 ASP A O 1
ATOM 1540 N N . THR A 1 199 ? 40.110 30.003 51.937 1.00 33.66 199 THR A N 1
ATOM 1541 C CA . THR A 1 199 ? 41.373 29.276 51.636 1.00 33.66 199 THR A CA 1
ATOM 1542 C C . THR A 1 199 ? 41.710 28.230 52.703 1.00 33.66 199 THR A C 1
ATOM 1544 O O . THR A 1 199 ? 42.079 28.603 53.805 1.00 33.66 199 THR A O 1
ATOM 1547 N N . ILE A 1 200 ? 41.675 26.940 52.333 1.00 39.59 200 ILE A N 1
ATOM 1548 C CA . ILE A 1 200 ? 42.737 25.939 52.571 1.00 39.59 200 ILE A CA 1
ATOM 1549 C C . ILE A 1 200 ? 42.535 24.743 51.615 1.00 39.59 200 ILE A C 1
ATOM 1551 O O . ILE A 1 200 ? 41.427 24.273 51.373 1.00 39.59 200 ILE A O 1
ATOM 1555 N N . ASN A 1 201 ? 43.671 24.317 51.064 1.00 32.09 201 ASN A N 1
ATOM 1556 C CA . ASN A 1 201 ? 43.950 23.271 50.083 1.00 32.09 201 ASN A CA 1
ATOM 1557 C C . ASN A 1 201 ? 43.439 21.863 50.440 1.00 32.09 201 ASN A C 1
ATOM 1559 O O . ASN A 1 201 ? 43.577 21.440 51.583 1.00 32.09 201 ASN A O 1
ATOM 1563 N N . ASN A 1 202 ? 43.111 21.058 49.419 1.00 35.00 202 ASN A N 1
ATOM 1564 C CA . ASN A 1 202 ? 44.013 19.956 49.057 1.00 35.00 202 ASN A CA 1
ATOM 1565 C C . ASN A 1 202 ? 43.818 19.486 47.606 1.00 35.00 202 ASN A C 1
ATOM 1567 O O . ASN A 1 202 ? 42.743 19.036 47.217 1.00 35.00 202 ASN A O 1
ATOM 1571 N N . GLN A 1 203 ? 44.891 19.576 46.823 1.00 35.62 203 GLN A N 1
ATOM 1572 C CA . GLN A 1 203 ? 45.030 19.003 45.492 1.00 35.62 203 GLN A CA 1
ATOM 1573 C C . GLN A 1 203 ? 46.304 18.155 45.477 1.00 35.62 203 GLN A C 1
ATOM 1575 O O . GLN A 1 203 ? 47.357 18.615 45.914 1.00 35.62 203 GLN A O 1
ATOM 1580 N N . GLY A 1 204 ? 46.207 16.959 44.899 1.00 29.97 204 GLY A N 1
ATOM 1581 C CA . GLY A 1 204 ? 47.342 16.203 44.374 1.00 29.97 204 GLY A CA 1
ATOM 1582 C C . GLY A 1 204 ? 47.504 14.824 45.009 1.00 29.97 204 GLY A C 1
ATOM 1583 O O . GLY A 1 204 ? 47.179 14.629 46.170 1.00 29.97 204 GLY A O 1
ATOM 1584 N N . ASN A 1 205 ? 48.036 13.813 44.336 1.00 34.09 205 ASN A N 1
ATOM 1585 C CA . ASN A 1 205 ? 48.472 13.634 42.953 1.00 34.09 205 ASN A CA 1
ATOM 1586 C C . ASN A 1 205 ? 48.968 12.169 42.846 1.00 34.09 205 ASN A C 1
ATOM 1588 O O . ASN A 1 205 ? 49.277 11.562 43.870 1.00 34.09 205 ASN A O 1
ATOM 1592 N N . ASN A 1 206 ? 49.179 11.704 41.611 1.00 38.78 206 ASN A N 1
ATOM 1593 C CA . ASN A 1 206 ? 49.945 10.525 41.166 1.00 38.78 206 ASN A CA 1
ATOM 1594 C C . ASN A 1 206 ? 49.269 9.143 41.254 1.00 38.78 206 ASN A C 1
ATOM 1596 O O . ASN A 1 206 ? 48.726 8.767 42.280 1.00 38.78 206 ASN A O 1
ATOM 1600 N N . GLY A 1 207 ? 49.316 8.288 40.226 1.00 27.88 207 GLY A N 1
ATOM 1601 C CA . GLY A 1 207 ? 50.041 8.352 38.951 1.00 27.88 207 GLY A CA 1
ATOM 1602 C C . GLY A 1 207 ? 50.892 7.099 38.717 1.00 27.88 207 GLY A C 1
ATOM 1603 O O . GLY A 1 207 ? 51.685 6.748 39.580 1.00 27.88 207 GLY A O 1
ATOM 1604 N N . GLY A 1 208 ? 50.753 6.514 37.517 1.00 28.86 208 GLY A N 1
ATOM 1605 C CA . GLY A 1 208 ? 51.736 5.644 36.841 1.00 28.86 208 GLY A CA 1
ATOM 1606 C C . GLY A 1 208 ? 51.887 4.211 37.385 1.00 28.86 208 GLY A C 1
ATOM 1607 O O . GLY A 1 208 ? 51.669 3.964 38.556 1.00 28.86 208 GLY A O 1
ATOM 1608 N N . GLN A 1 209 ? 52.302 3.196 36.623 1.00 32.59 209 GLN A N 1
ATOM 1609 C CA . GLN A 1 209 ? 52.862 3.159 35.272 1.00 32.59 209 GLN A CA 1
ATOM 1610 C C . GLN A 1 209 ? 53.071 1.681 34.865 1.00 32.59 209 GLN A C 1
ATOM 1612 O O . GLN A 1 209 ? 53.511 0.902 35.699 1.00 32.59 209 GLN A O 1
ATOM 1617 N N . GLY A 1 210 ? 52.822 1.352 33.589 1.00 27.56 210 GLY A N 1
ATOM 1618 C CA . GLY A 1 210 ? 53.584 0.405 32.747 1.00 27.56 210 GLY A CA 1
ATOM 1619 C C . GLY A 1 210 ? 53.679 -1.088 33.115 1.00 27.56 210 GLY A C 1
ATOM 1620 O O . GLY A 1 210 ? 54.124 -1.449 34.193 1.00 27.56 210 GLY A O 1
ATOM 1621 N N . ASN A 1 211 ? 53.446 -1.976 32.139 1.00 31.73 211 ASN A N 1
ATOM 1622 C CA . ASN A 1 211 ? 54.550 -2.529 31.338 1.00 31.73 211 ASN A CA 1
ATOM 1623 C C . ASN A 1 211 ? 54.055 -3.361 30.132 1.00 31.73 211 ASN A C 1
ATOM 1625 O O . ASN A 1 211 ? 53.022 -4.022 30.179 1.00 31.73 211 ASN A O 1
ATOM 1629 N N . THR A 1 212 ? 54.849 -3.295 29.069 1.00 33.09 212 THR A N 1
ATOM 1630 C CA . THR A 1 212 ? 54.808 -3.951 27.755 1.00 33.09 212 THR A CA 1
ATOM 1631 C C . THR A 1 212 ? 55.521 -5.311 27.746 1.00 33.09 212 THR A C 1
ATOM 1633 O O . THR A 1 212 ? 56.454 -5.487 28.527 1.00 33.09 212 THR A O 1
ATOM 1636 N N . ASN A 1 213 ? 55.144 -6.205 26.814 1.00 30.25 213 ASN A N 1
ATOM 1637 C CA . ASN A 1 213 ? 56.000 -6.950 25.846 1.00 30.25 213 ASN A CA 1
ATOM 1638 C C . ASN A 1 213 ? 55.362 -8.291 25.406 1.00 30.25 213 ASN A C 1
ATOM 1640 O O . ASN A 1 213 ? 54.946 -9.065 26.260 1.00 30.25 213 ASN A O 1
ATOM 1644 N N . THR A 1 214 ? 55.033 -8.463 24.108 1.00 33.66 214 THR A N 1
ATOM 1645 C CA . THR A 1 214 ? 55.778 -9.190 23.025 1.00 33.66 214 THR A CA 1
ATOM 1646 C C . THR A 1 214 ? 55.839 -10.715 23.252 1.00 33.66 214 THR A C 1
ATOM 1648 O O . THR A 1 214 ? 56.066 -11.146 24.368 1.00 33.66 214 THR A O 1
ATOM 1651 N N . GLU A 1 215 ? 55.688 -11.649 22.305 1.00 33.91 215 GLU A N 1
ATOM 1652 C CA . GLU A 1 215 ? 55.628 -11.695 20.836 1.00 33.91 215 GLU A CA 1
ATOM 1653 C C . GLU A 1 215 ? 55.319 -13.162 20.427 1.00 33.91 215 GLU A C 1
ATOM 1655 O O . GLU A 1 215 ? 55.636 -14.068 21.193 1.00 33.91 215 GLU A O 1
ATOM 1660 N N . SER A 1 216 ? 54.874 -13.388 19.179 1.00 31.47 216 SER A N 1
ATOM 1661 C CA . SER A 1 216 ? 55.016 -14.646 18.390 1.00 31.47 216 SER A CA 1
ATOM 1662 C C . SER A 1 216 ? 54.202 -15.885 18.843 1.00 31.47 216 SER A C 1
ATOM 1664 O O . SER A 1 216 ? 54.100 -16.178 20.018 1.00 31.47 216 SER A O 1
ATOM 1666 N N . ASN A 1 217 ? 53.623 -16.743 17.994 1.00 32.25 217 ASN A N 1
ATOM 1667 C CA . ASN A 1 217 ? 54.114 -17.256 16.720 1.00 32.25 217 ASN A CA 1
ATOM 1668 C C . ASN A 1 217 ? 52.990 -17.920 15.878 1.00 32.25 217 ASN A C 1
ATOM 1670 O O . ASN A 1 217 ? 52.036 -18.504 16.381 1.00 32.25 217 ASN A O 1
ATOM 1674 N N . LYS A 1 218 ? 53.228 -17.827 14.574 1.00 34.16 218 LYS A N 1
ATOM 1675 C CA . LYS A 1 218 ? 52.719 -18.468 13.351 1.00 34.16 218 LYS A CA 1
ATOM 1676 C C . LYS A 1 218 ? 52.379 -19.971 13.456 1.00 34.16 218 LYS A C 1
ATOM 1678 O O . LYS A 1 218 ? 53.118 -20.725 14.080 1.00 34.16 218 LYS A O 1
ATOM 1683 N N . GLY A 1 219 ? 51.379 -20.434 12.694 1.00 27.67 219 GLY A N 1
ATOM 1684 C CA . GLY A 1 219 ? 51.146 -21.870 12.476 1.00 27.67 219 GLY A CA 1
ATOM 1685 C C . GLY A 1 219 ? 50.021 -22.206 11.493 1.00 27.67 219 GLY A C 1
ATOM 1686 O O . GLY A 1 219 ? 48.861 -22.268 11.867 1.00 27.67 219 GLY A O 1
ATOM 1687 N N . ASN A 1 220 ? 50.407 -22.417 10.237 1.00 32.75 220 ASN A N 1
ATOM 1688 C CA . ASN A 1 220 ? 49.632 -22.874 9.079 1.00 32.75 220 ASN A CA 1
ATOM 1689 C C . ASN A 1 220 ? 49.099 -24.317 9.256 1.00 32.75 220 ASN A C 1
ATOM 1691 O O . ASN A 1 220 ? 49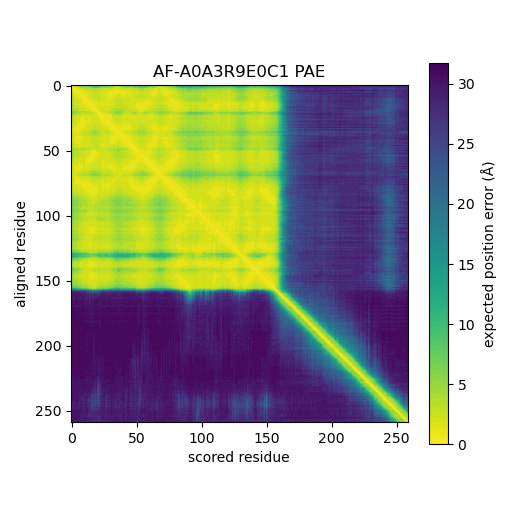.785 -25.128 9.875 1.00 32.75 220 ASN A O 1
ATOM 1695 N N . GLY A 1 221 ? 47.961 -24.682 8.648 1.00 30.55 221 GLY A N 1
ATOM 1696 C CA . GLY A 1 221 ? 47.516 -26.084 8.641 1.00 30.55 221 GLY A CA 1
ATOM 1697 C C . GLY A 1 221 ? 46.120 -26.342 8.075 1.00 30.55 221 GLY A C 1
ATOM 1698 O O . GLY A 1 221 ? 45.151 -26.459 8.815 1.00 30.55 221 GLY A O 1
ATOM 1699 N N . THR A 1 222 ? 46.041 -26.482 6.755 1.00 33.06 222 THR A N 1
ATOM 1700 C CA . THR A 1 222 ? 44.954 -27.142 6.018 1.00 33.06 222 THR A CA 1
ATOM 1701 C C . THR A 1 222 ? 44.711 -28.564 6.528 1.00 33.06 222 THR A C 1
ATOM 1703 O O . THR A 1 222 ? 45.679 -29.311 6.636 1.00 33.06 222 THR A O 1
ATOM 1706 N N . ASN A 1 223 ? 43.452 -28.974 6.717 1.00 38.78 223 ASN A N 1
ATOM 1707 C CA . ASN A 1 223 ? 43.040 -30.377 6.619 1.00 38.78 223 ASN A CA 1
ATOM 1708 C C . ASN A 1 223 ? 41.597 -30.482 6.112 1.00 38.78 223 ASN A C 1
ATOM 1710 O O . ASN A 1 223 ? 40.677 -29.856 6.632 1.00 38.78 223 ASN A O 1
ATOM 1714 N N . SER A 1 224 ? 41.456 -31.278 5.059 1.00 37.78 224 SER A N 1
ATOM 1715 C CA . SER A 1 224 ? 40.220 -31.644 4.387 1.00 37.78 224 SER A CA 1
ATOM 1716 C C . SER A 1 224 ? 39.384 -32.649 5.186 1.00 37.78 224 SER A C 1
ATOM 1718 O O . SER A 1 224 ? 39.929 -33.493 5.893 1.00 37.78 224 SER A O 1
ATOM 1720 N N . ALA A 1 225 ? 38.089 -32.635 4.854 1.00 34.53 225 ALA A N 1
ATOM 1721 C CA . ALA A 1 225 ? 37.127 -33.743 4.815 1.00 34.53 225 ALA A CA 1
ATOM 1722 C C . ALA A 1 225 ? 36.060 -33.826 5.923 1.00 34.53 225 ALA A C 1
ATOM 1724 O O . ALA A 1 225 ? 36.350 -33.700 7.107 1.00 34.53 225 ALA A O 1
ATOM 1725 N N . LYS A 1 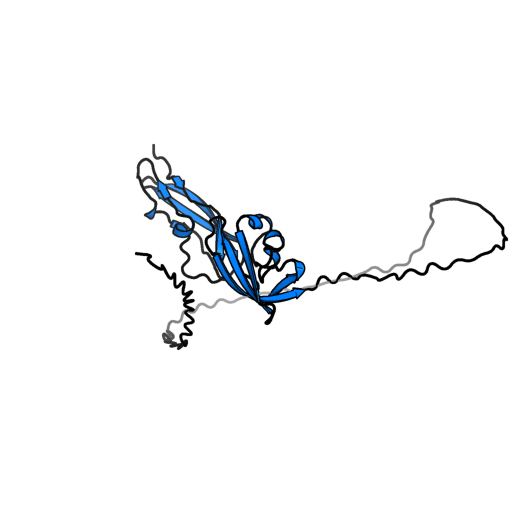226 ? 34.855 -34.197 5.443 1.00 38.78 226 LYS A N 1
ATOM 1726 C CA . LYS A 1 226 ? 33.599 -34.560 6.135 1.00 38.78 226 LYS A CA 1
ATOM 1727 C C . LYS A 1 226 ? 32.845 -33.370 6.741 1.00 38.78 226 LYS A C 1
ATOM 1729 O O . LYS A 1 226 ? 33.425 -32.572 7.448 1.00 38.78 226 LYS A O 1
ATOM 1734 N N . GLU A 1 227 ? 31.552 -33.159 6.516 1.00 37.66 227 GLU A N 1
ATOM 1735 C CA . GLU A 1 227 ? 30.467 -34.020 6.040 1.00 37.66 227 GLU A CA 1
ATOM 1736 C C . GLU A 1 227 ? 29.281 -33.118 5.630 1.00 37.66 227 GLU A C 1
ATOM 1738 O O . GLU A 1 227 ? 29.083 -32.051 6.210 1.00 37.66 227 GLU A O 1
ATOM 1743 N N . LEU A 1 228 ? 28.494 -33.534 4.631 1.00 41.84 228 LEU A N 1
ATOM 1744 C CA . LEU A 1 228 ? 27.196 -32.926 4.304 1.00 41.84 228 LEU A CA 1
ATOM 1745 C C . LEU A 1 228 ? 26.155 -33.363 5.347 1.00 41.84 228 LEU A C 1
ATOM 1747 O O . LEU A 1 228 ? 25.997 -34.572 5.530 1.00 41.84 228 LEU A O 1
ATOM 1751 N N . PRO A 1 229 ? 25.372 -32.459 5.959 1.00 49.94 229 PRO A N 1
ATOM 1752 C CA . PRO A 1 229 ? 24.149 -32.869 6.627 1.00 49.94 229 PRO A CA 1
ATOM 1753 C C . PRO A 1 229 ? 22.990 -33.027 5.629 1.00 49.94 229 PRO A C 1
ATOM 1755 O O . PRO A 1 229 ? 22.806 -32.244 4.698 1.00 49.94 229 PRO A O 1
ATOM 1758 N N . GLN A 1 230 ? 22.230 -34.096 5.859 1.00 42.91 230 GLN A N 1
ATOM 1759 C CA . GLN A 1 230 ? 21.065 -34.572 5.120 1.00 42.91 230 GLN A CA 1
ATOM 1760 C C . GLN A 1 230 ? 19.968 -33.514 4.943 1.00 42.91 230 GLN A C 1
ATOM 1762 O O . GLN A 1 230 ? 19.641 -32.763 5.861 1.00 42.91 230 GLN A O 1
ATOM 1767 N N . THR A 1 231 ? 19.304 -33.554 3.786 1.00 43.00 231 THR A N 1
ATOM 1768 C CA . THR A 1 231 ? 18.002 -32.919 3.571 1.00 43.00 231 THR A CA 1
ATOM 1769 C C . THR A 1 231 ? 16.961 -33.597 4.461 1.00 43.00 231 THR A C 1
ATOM 1771 O O . THR A 1 231 ? 16.462 -34.679 4.145 1.00 43.00 231 THR A O 1
ATOM 1774 N N . GLY A 1 232 ? 16.640 -32.970 5.589 1.00 36.38 232 GLY A N 1
ATOM 1775 C CA . GLY A 1 232 ? 15.482 -33.332 6.392 1.00 36.38 232 GLY A CA 1
ATOM 1776 C C . GLY A 1 232 ? 14.206 -32.931 5.661 1.00 36.38 232 GLY A C 1
ATOM 1777 O O . GLY A 1 232 ? 13.860 -31.753 5.608 1.00 36.38 232 GLY A O 1
ATOM 1778 N N . ALA A 1 233 ? 13.499 -33.911 5.103 1.00 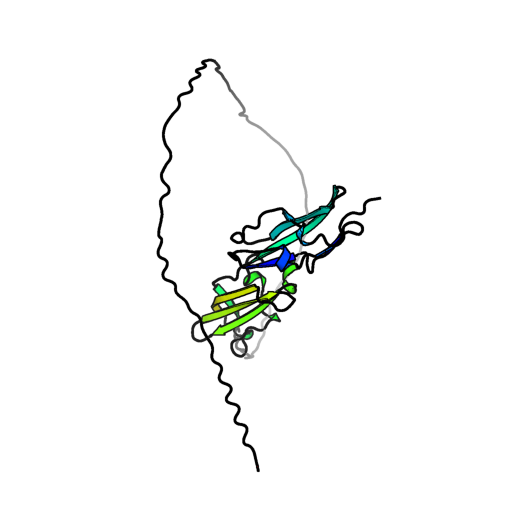42.59 233 ALA A N 1
ATOM 1779 C CA . ALA A 1 233 ? 12.090 -33.765 4.782 1.00 42.59 233 ALA A CA 1
ATOM 1780 C C . ALA A 1 233 ? 11.326 -33.557 6.099 1.00 42.59 233 ALA A C 1
ATOM 1782 O O . ALA A 1 233 ? 11.156 -34.495 6.875 1.00 42.59 233 ALA A O 1
ATOM 1783 N N . SER A 1 234 ? 10.887 -32.328 6.367 1.00 39.97 234 SER A N 1
ATOM 1784 C CA . SER A 1 234 ? 9.886 -32.065 7.399 1.00 39.97 234 SER A CA 1
ATOM 1785 C C . SER A 1 234 ? 8.529 -31.956 6.721 1.00 39.97 234 SER A C 1
ATOM 1787 O O . SER A 1 234 ? 8.190 -30.938 6.119 1.00 39.97 234 SER A O 1
ATOM 1789 N N . ALA A 1 235 ? 7.768 -33.045 6.781 1.00 41.69 235 ALA A N 1
ATOM 1790 C CA . ALA A 1 235 ? 6.339 -33.023 6.541 1.00 41.69 235 ALA A CA 1
ATOM 1791 C C . ALA A 1 235 ? 5.664 -32.412 7.779 1.00 41.69 235 ALA A C 1
ATOM 1793 O O . ALA A 1 235 ? 5.358 -33.121 8.736 1.00 41.69 235 ALA A O 1
ATOM 1794 N N . SER A 1 236 ? 5.437 -31.098 7.778 1.00 39.34 236 SER A N 1
ATOM 1795 C CA . SER A 1 236 ? 4.464 -30.491 8.685 1.00 39.34 236 SER A CA 1
ATOM 1796 C C . SER A 1 236 ? 3.089 -30.524 8.020 1.00 39.34 236 SER A C 1
ATOM 1798 O O . SER A 1 236 ? 2.769 -29.764 7.108 1.00 39.34 236 SER A O 1
ATOM 1800 N N . ALA A 1 237 ? 2.270 -31.469 8.472 1.00 35.62 237 ALA A N 1
ATOM 1801 C CA . ALA A 1 237 ? 0.847 -31.493 8.196 1.00 35.62 237 ALA A CA 1
ATOM 1802 C C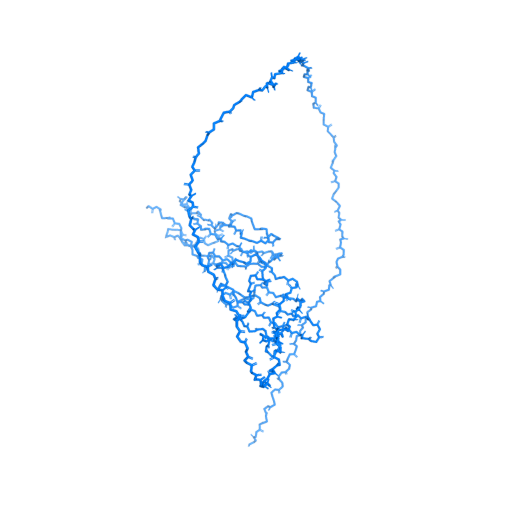 . ALA A 1 237 ? 0.191 -30.270 8.858 1.00 35.62 237 ALA A C 1
ATOM 1804 O O . ALA A 1 237 ? 0.018 -30.236 10.075 1.00 35.62 237 ALA A O 1
ATOM 1805 N N . TYR A 1 238 ? -0.178 -29.268 8.062 1.00 44.88 238 TYR A N 1
ATOM 1806 C CA . TYR A 1 238 ? -1.137 -28.253 8.486 1.00 44.88 238 TYR A CA 1
ATOM 1807 C C . TYR A 1 238 ? -2.543 -28.759 8.150 1.00 44.88 238 TYR A C 1
ATOM 1809 O O . TYR A 1 238 ? -2.803 -29.059 6.980 1.00 44.88 238 TYR A O 1
ATOM 1817 N N . PRO A 1 239 ? -3.473 -28.862 9.114 1.00 38.88 239 PRO A N 1
ATOM 1818 C CA . PRO A 1 239 ? -4.871 -29.006 8.758 1.00 38.88 239 PRO A CA 1
ATOM 1819 C C . PRO A 1 239 ? -5.317 -27.726 8.043 1.00 38.88 239 PRO A C 1
ATOM 1821 O O . PRO A 1 239 ? -5.254 -26.626 8.590 1.00 38.88 239 PRO A O 1
ATOM 1824 N N . LEU A 1 240 ? -5.754 -27.894 6.796 1.00 46.25 240 LEU A N 1
ATOM 1825 C CA . LEU A 1 240 ? -6.562 -26.931 6.060 1.00 46.25 240 LEU A CA 1
ATOM 1826 C C . LEU A 1 240 ? -7.799 -26.586 6.898 1.00 46.25 240 LEU A C 1
ATOM 1828 O O . LEU A 1 240 ? -8.765 -27.347 6.915 1.00 46.25 240 LEU A O 1
ATOM 1832 N N . VAL A 1 241 ? -7.797 -25.434 7.566 1.00 42.34 241 VAL A N 1
ATOM 1833 C CA . VAL A 1 241 ? -9.045 -24.795 7.992 1.00 42.34 241 VAL A CA 1
ATOM 1834 C C . VAL A 1 241 ? -9.442 -23.841 6.879 1.00 42.34 241 VAL A C 1
ATOM 1836 O O . VAL A 1 241 ? -9.085 -22.667 6.858 1.00 42.34 241 VAL A O 1
ATOM 1839 N N . GLY A 1 242 ? -10.145 -24.404 5.900 1.00 41.69 242 GLY A N 1
ATOM 1840 C CA . GLY A 1 242 ? -10.948 -23.619 4.984 1.00 41.69 242 GLY A CA 1
ATOM 1841 C C . GLY A 1 242 ? -12.140 -23.046 5.741 1.00 41.69 242 GLY A C 1
ATOM 1842 O O . GLY A 1 242 ? -12.974 -23.798 6.232 1.00 41.69 242 GLY A O 1
ATOM 1843 N N . SER A 1 243 ? -12.237 -21.722 5.788 1.00 39.34 243 SER A N 1
ATOM 1844 C CA . SER A 1 243 ? -13.510 -21.033 5.992 1.00 39.34 243 SER A CA 1
ATOM 1845 C C . SER A 1 243 ? -13.802 -20.214 4.744 1.00 39.34 243 SER A C 1
ATOM 1847 O O . SER A 1 243 ? -13.528 -19.021 4.672 1.00 39.34 243 SER A O 1
ATOM 1849 N N . LEU A 1 244 ? -14.343 -20.892 3.731 1.00 30.41 244 LEU A N 1
ATOM 1850 C CA . LEU A 1 244 ? -15.062 -20.244 2.642 1.00 30.41 244 LEU A CA 1
ATOM 1851 C C . LEU A 1 244 ? -16.458 -19.892 3.173 1.00 30.41 244 LEU A C 1
ATOM 1853 O O . LEU A 1 244 ? -17.360 -20.728 3.181 1.00 30.41 244 LEU A O 1
ATOM 1857 N N . LEU A 1 245 ? -16.630 -18.662 3.648 1.00 37.78 245 LEU A N 1
ATOM 1858 C CA . LEU A 1 245 ? -17.936 -18.128 4.025 1.00 37.78 245 LEU A CA 1
ATOM 1859 C C . LEU A 1 245 ? -18.643 -17.632 2.755 1.00 37.78 245 LEU A C 1
ATOM 1861 O O . LEU A 1 245 ? -18.493 -16.487 2.338 1.00 37.78 245 LEU A O 1
ATOM 1865 N N . VAL A 1 246 ? -19.404 -18.520 2.110 1.00 43.72 246 VAL A N 1
ATOM 1866 C CA . VAL A 1 246 ? -20.357 -18.128 1.063 1.00 43.72 246 VAL A CA 1
ATOM 1867 C C . VAL A 1 246 ? -21.578 -17.520 1.750 1.00 43.72 246 VAL A C 1
ATOM 1869 O O . VAL A 1 246 ? -22.437 -18.241 2.257 1.00 43.72 246 VAL A O 1
ATOM 1872 N N . LEU A 1 247 ? -21.684 -16.192 1.761 1.00 44.84 247 LEU A N 1
ATOM 1873 C CA . LEU A 1 247 ? -22.943 -15.525 2.088 1.00 44.84 247 LEU A CA 1
ATOM 1874 C C . LEU A 1 247 ? -23.865 -15.581 0.863 1.00 44.84 247 LEU A C 1
ATOM 1876 O O . LEU A 1 247 ? -23.823 -14.725 -0.016 1.00 44.84 247 LEU A O 1
ATOM 1880 N N . LEU A 1 248 ? -24.709 -16.614 0.813 1.00 39.69 248 LEU A N 1
ATOM 1881 C CA . LEU A 1 248 ? -25.892 -16.658 -0.045 1.00 39.69 248 LEU A CA 1
ATOM 1882 C C . LEU A 1 248 ? -26.912 -15.625 0.461 1.00 39.69 248 LEU A C 1
ATOM 1884 O O . LEU A 1 248 ? -27.796 -15.948 1.254 1.00 39.69 248 LEU A O 1
ATOM 1888 N N . SER A 1 249 ? -26.822 -14.380 -0.002 1.00 46.59 249 SER A N 1
ATOM 1889 C CA . SER A 1 249 ? -27.939 -13.439 0.092 1.00 46.59 249 SER A CA 1
ATOM 1890 C C . SER A 1 249 ? -28.940 -13.745 -1.024 1.00 46.59 249 SER A C 1
ATOM 1892 O O . SER A 1 249 ? -28.830 -13.305 -2.166 1.00 46.59 249 SER A O 1
ATOM 1894 N N . GLY A 1 250 ? -29.937 -14.562 -0.685 1.00 38.81 250 GLY A N 1
ATOM 1895 C CA . GLY A 1 250 ? -31.103 -14.779 -1.528 1.00 38.81 250 GLY A CA 1
ATOM 1896 C C . GLY A 1 250 ? -31.918 -13.494 -1.668 1.00 38.81 250 GLY A C 1
ATOM 1897 O O . GLY A 1 250 ? -32.525 -13.033 -0.706 1.00 38.81 250 GLY A O 1
ATOM 1898 N N . VAL A 1 251 ? -31.992 -12.954 -2.883 1.00 48.22 251 VAL A N 1
ATOM 1899 C CA . VAL A 1 251 ? -33.070 -12.045 -3.289 1.00 48.22 251 VAL A CA 1
ATOM 1900 C C . VAL A 1 251 ? -34.018 -12.847 -4.173 1.00 48.22 251 VAL A C 1
ATOM 1902 O O . VAL A 1 251 ? -33.806 -12.999 -5.374 1.00 48.22 251 VAL A O 1
ATOM 1905 N N . VAL A 1 252 ? -35.074 -13.397 -3.573 1.00 43.34 252 VAL A N 1
ATOM 1906 C CA . VAL A 1 252 ? -36.203 -13.956 -4.327 1.00 43.34 252 VAL A CA 1
ATOM 1907 C C . VAL A 1 252 ? -37.086 -12.786 -4.762 1.00 43.34 252 VAL A C 1
ATOM 1909 O O . VAL A 1 252 ? -37.934 -12.313 -4.009 1.00 43.34 252 VAL A O 1
ATOM 1912 N N . ALA A 1 253 ? -36.877 -12.292 -5.982 1.00 48.25 253 ALA A N 1
ATOM 1913 C CA . ALA A 1 253 ? -37.766 -11.320 -6.611 1.00 48.25 253 ALA A CA 1
ATOM 1914 C C . ALA A 1 253 ? -38.981 -12.043 -7.218 1.00 48.25 253 ALA A C 1
ATOM 1916 O O . ALA A 1 253 ? -38.892 -12.704 -8.253 1.00 48.25 253 ALA A O 1
ATOM 1917 N N . PHE A 1 254 ? -40.137 -11.923 -6.565 1.00 48.06 254 PHE A N 1
ATOM 1918 C CA . PHE A 1 254 ? -41.405 -12.475 -7.038 1.00 48.06 254 PHE A CA 1
ATOM 1919 C C . PHE A 1 254 ? -42.043 -11.520 -8.063 1.00 48.06 254 PHE A C 1
ATOM 1921 O O . PHE A 1 254 ? -42.798 -10.617 -7.705 1.00 48.06 254 PHE A O 1
ATOM 1928 N N . PHE A 1 255 ? -41.769 -11.704 -9.358 1.00 60.66 255 PHE A N 1
ATOM 1929 C CA . PHE A 1 255 ? -42.516 -10.999 -10.405 1.00 60.66 255 PHE A CA 1
ATOM 1930 C C . PHE A 1 255 ? -43.854 -11.695 -10.666 1.00 60.66 255 PHE A C 1
ATOM 1932 O O . PHE A 1 255 ? -43.954 -12.707 -11.360 1.00 60.66 255 PHE A O 1
ATOM 1939 N N . ARG A 1 256 ? -44.920 -11.120 -10.105 1.00 61.91 256 ARG A N 1
ATOM 1940 C CA . ARG A 1 256 ? -46.306 -11.512 -10.367 1.00 61.91 256 ARG A CA 1
ATOM 1941 C C . ARG A 1 256 ? -46.732 -10.942 -11.726 1.00 61.91 256 ARG A C 1
ATOM 1943 O O . ARG A 1 256 ? -47.038 -9.761 -11.847 1.00 61.91 256 ARG A O 1
ATOM 1950 N N . ARG A 1 257 ? -46.742 -11.788 -12.757 1.00 57.81 257 ARG A N 1
ATOM 1951 C CA . ARG A 1 257 ? -47.258 -11.470 -14.100 1.00 57.81 257 ARG A CA 1
ATOM 1952 C C . ARG A 1 257 ? -48.785 -11.317 -14.019 1.00 57.81 257 ARG A C 1
ATOM 1954 O O . ARG A 1 257 ? -49.473 -12.288 -13.707 1.00 57.81 257 ARG A O 1
ATOM 1961 N N . LYS A 1 258 ? -49.328 -10.119 -14.259 1.00 57.28 258 LYS A N 1
ATOM 1962 C CA . LYS A 1 258 ? -50.760 -9.965 -14.577 1.00 57.28 258 LYS A CA 1
ATOM 1963 C C . LYS A 1 258 ? -50.971 -10.321 -16.053 1.00 57.28 258 LYS A C 1
ATOM 1965 O O . LYS A 1 258 ? -50.140 -9.964 -16.886 1.00 57.28 258 LYS A O 1
ATOM 1970 N N . LYS A 1 259 ? -52.031 -11.096 -16.302 1.00 63.00 259 LYS A N 1
ATOM 1971 C CA . LYS A 1 259 ? -52.607 -11.361 -17.627 1.00 63.00 259 LYS A CA 1
ATOM 1972 C C . LYS A 1 259 ? -53.113 -10.073 -18.260 1.00 63.00 259 LYS A C 1
ATOM 1974 O O . LYS A 1 259 ? -53.551 -9.198 -17.478 1.00 63.00 259 LYS A O 1
#

Solvent-accessible surface area (backbone atoms only — not comparable to full-atom values): 17387 Å² total; per-residue (Å²): 132,90,74,57,45,44,82,45,56,81,52,56,66,48,72,41,39,53,61,59,71,89,80,52,66,58,67,79,26,55,59,41,28,45,28,93,89,77,37,78,42,44,89,65,50,41,74,48,71,79,85,61,34,80,50,70,25,82,43,69,36,32,42,34,38,65,52,95,86,70,30,64,35,76,46,73,33,40,40,31,14,25,46,70,49,60,64,42,80,45,53,49,90,45,46,55,96,45,28,48,45,60,94,70,57,60,59,62,80,42,26,44,52,54,52,83,91,50,54,85,54,43,44,66,48,40,40,45,42,82,92,78,35,36,27,39,43,36,34,20,40,77,88,64,51,77,54,42,77,45,76,26,41,42,47,74,38,79,86,73,67,87,73,76,76,78,73,81,81,89,80,88,84,90,83,91,83,86,88,84,82,88,86,84,88,80,88,89,79,94,82,87,83,88,81,90,86,85,88,84,88,89,84,88,80,87,82,86,78,88,87,88,82,90,79,89,83,89,82,88,81,90,81,87,84,88,79,87,81,77,89,74,84,78,85,76,85,72,84,84,80,80,80,83,81,77,82,82,78,82,78,85,78,83,81,79,81,79,131

Radius of gyration: 37.33 Å; Cα contacts (8 Å, |Δi|>4): 343; chains: 1; bounding box: 109×86×92 Å